Protein AF-A0A4Y2B8S8-F1 (afdb_monomer)

Structure (mmCIF, N/CA/C/O backbone):
data_AF-A0A4Y2B8S8-F1
#
_entry.id   AF-A0A4Y2B8S8-F1
#
loop_
_atom_site.group_PDB
_atom_site.id
_atom_site.type_symbol
_atom_site.label_atom_id
_atom_site.label_alt_id
_atom_site.label_comp_id
_atom_site.label_asym_id
_atom_site.label_entity_id
_atom_site.label_seq_id
_atom_site.pdbx_PDB_ins_code
_atom_site.Cartn_x
_atom_site.Cartn_y
_atom_site.Cartn_z
_atom_site.occupancy
_atom_site.B_iso_or_equiv
_atom_site.auth_seq_id
_atom_site.auth_comp_id
_atom_site.auth_asym_id
_atom_site.auth_atom_id
_atom_site.pdbx_PDB_model_num
ATOM 1 N N . MET A 1 1 ? 11.032 -11.459 78.796 1.00 41.88 1 MET A N 1
ATOM 2 C CA . MET A 1 1 ? 12.170 -12.047 78.065 1.00 41.88 1 MET A CA 1
ATOM 3 C C . MET A 1 1 ? 11.711 -12.410 76.670 1.00 41.88 1 MET A C 1
ATOM 5 O O . MET A 1 1 ? 10.782 -13.188 76.512 1.00 41.88 1 MET A O 1
ATOM 9 N N . THR A 1 2 ? 12.320 -11.751 75.698 1.00 44.97 2 THR A N 1
ATOM 10 C CA . THR A 1 2 ? 12.206 -11.922 74.250 1.00 44.97 2 THR A CA 1
ATOM 11 C C . THR A 1 2 ? 12.724 -13.296 73.835 1.00 44.97 2 THR A C 1
ATOM 13 O O . THR A 1 2 ? 13.752 -13.718 74.366 1.00 44.97 2 THR A O 1
ATOM 16 N N . ARG A 1 3 ? 12.080 -13.955 72.861 1.00 51.59 3 ARG A N 1
ATOM 17 C CA . ARG A 1 3 ? 12.733 -14.958 72.004 1.00 51.59 3 ARG A CA 1
ATOM 18 C C . ARG A 1 3 ? 11.951 -15.210 70.709 1.00 51.59 3 ARG A C 1
ATOM 20 O O . ARG A 1 3 ? 11.129 -16.110 70.593 1.00 51.59 3 ARG A O 1
ATOM 27 N N . THR A 1 4 ? 12.254 -14.339 69.754 1.00 47.44 4 THR A N 1
ATOM 28 C CA . THR A 1 4 ? 12.104 -14.471 68.303 1.00 47.44 4 THR A CA 1
ATOM 29 C C . THR A 1 4 ? 12.808 -15.741 67.806 1.00 47.44 4 THR A C 1
ATOM 31 O O . THR A 1 4 ? 13.914 -16.038 68.253 1.00 47.44 4 THR A O 1
ATOM 34 N N . THR A 1 5 ? 12.178 -16.483 66.893 1.00 45.97 5 THR A N 1
ATOM 35 C CA . THR A 1 5 ? 12.724 -17.688 66.231 1.00 45.97 5 THR A CA 1
ATOM 36 C C . THR A 1 5 ? 12.771 -17.427 64.716 1.00 45.97 5 THR A C 1
ATOM 38 O O . THR A 1 5 ? 11.913 -16.685 64.235 1.00 45.97 5 THR A O 1
ATOM 41 N N . PRO A 1 6 ? 13.805 -17.904 63.994 1.00 47.69 6 PRO A N 1
ATOM 42 C CA . PRO A 1 6 ? 14.451 -17.112 62.957 1.00 47.69 6 PRO A CA 1
ATOM 43 C C . PRO A 1 6 ? 13.911 -17.328 61.542 1.00 47.69 6 PRO A C 1
ATOM 45 O O . PRO A 1 6 ? 13.391 -18.380 61.180 1.00 47.69 6 PRO A O 1
ATOM 48 N N . GLU A 1 7 ? 14.143 -16.278 60.761 1.00 45.31 7 GLU A N 1
ATOM 49 C CA . GLU A 1 7 ? 14.218 -16.210 59.309 1.00 45.31 7 GLU A CA 1
ATOM 50 C C . GLU A 1 7 ? 15.002 -17.395 58.717 1.00 45.31 7 GLU A C 1
ATOM 52 O O . GLU A 1 7 ? 16.184 -17.588 59.009 1.00 45.31 7 GLU A O 1
ATOM 57 N N . LEU A 1 8 ? 14.348 -18.170 57.851 1.00 43.53 8 LEU A N 1
ATOM 58 C CA . LEU A 1 8 ? 15.028 -18.990 56.855 1.00 43.53 8 LEU A CA 1
ATOM 59 C C . LEU A 1 8 ? 14.929 -18.262 55.518 1.00 43.53 8 LEU A C 1
ATOM 61 O O . LEU A 1 8 ? 13.907 -18.308 54.832 1.00 43.53 8 LEU A O 1
ATOM 65 N N . ALA A 1 9 ? 16.017 -17.578 55.177 1.00 44.62 9 ALA A N 1
ATOM 66 C CA . ALA A 1 9 ? 16.281 -17.053 53.852 1.00 44.62 9 ALA A CA 1
ATOM 67 C C . ALA A 1 9 ? 16.133 -18.175 52.812 1.00 44.62 9 ALA A C 1
ATOM 69 O O . ALA A 1 9 ? 16.916 -19.126 52.789 1.00 44.62 9 ALA A O 1
ATOM 70 N N . SER A 1 10 ? 15.130 -18.062 51.939 1.00 40.62 10 SER A N 1
ATOM 71 C CA . SER A 1 10 ? 15.070 -18.858 50.715 1.00 40.62 10 SER A CA 1
ATOM 72 C C . SER A 1 10 ? 15.710 -18.065 49.583 1.00 40.62 10 SER A C 1
ATOM 74 O O . SER A 1 10 ? 15.252 -16.998 49.187 1.00 40.62 10 SER A O 1
ATOM 76 N N . SER A 1 11 ? 16.841 -18.624 49.167 1.00 41.09 11 SER A N 1
ATOM 77 C CA . SER A 1 11 ? 17.791 -18.220 48.142 1.00 41.09 11 SER A CA 1
ATOM 78 C C . SER A 1 11 ? 17.182 -17.543 46.908 1.00 41.09 11 SER A C 1
ATOM 80 O O . SER A 1 11 ? 16.255 -18.053 46.279 1.00 41.09 11 SER A O 1
ATOM 82 N N . LEU A 1 12 ? 17.794 -16.417 46.536 1.00 40.81 12 LEU A N 1
ATOM 83 C CA . LEU A 1 12 ? 17.702 -15.780 45.228 1.00 40.81 12 LEU A CA 1
ATOM 84 C C . LEU A 1 12 ? 18.020 -16.809 44.131 1.00 40.81 12 LEU A C 1
ATOM 86 O O . LEU A 1 12 ? 19.186 -17.107 43.880 1.00 40.81 12 LEU A O 1
ATOM 90 N N . GLN A 1 13 ? 17.001 -17.322 43.444 1.00 41.19 13 GLN A N 1
ATOM 91 C CA . GLN A 1 13 ? 17.206 -17.931 42.136 1.00 41.19 13 GLN A CA 1
ATOM 92 C C . GLN A 1 13 ? 16.955 -16.874 41.072 1.00 41.19 13 GLN A C 1
ATOM 94 O O . GLN A 1 13 ? 15.830 -16.546 40.709 1.00 41.19 13 GLN A O 1
ATOM 99 N N . THR A 1 14 ? 18.065 -16.324 40.596 1.00 33.41 14 THR A N 1
ATOM 100 C CA . THR A 1 14 ? 18.175 -15.607 39.334 1.00 33.41 14 THR A CA 1
ATOM 101 C C . THR A 1 14 ? 17.745 -16.541 38.207 1.00 33.41 14 THR A C 1
ATOM 103 O O . THR A 1 14 ? 18.555 -17.306 37.682 1.00 33.41 14 THR A O 1
ATOM 106 N N . SER A 1 15 ? 16.463 -16.507 37.847 1.00 35.50 15 SER A N 1
ATOM 107 C CA . SER A 1 15 ? 15.999 -17.079 36.589 1.00 35.50 15 SER A CA 1
ATOM 108 C C . SER A 1 15 ? 16.518 -16.193 35.463 1.00 35.50 15 SER A C 1
ATOM 110 O O . SER A 1 15 ? 16.084 -15.056 35.271 1.00 35.50 15 SER A O 1
ATOM 112 N N . THR A 1 16 ? 17.516 -16.717 34.772 1.00 36.97 16 THR A N 1
ATOM 113 C CA . THR A 1 16 ? 18.100 -16.181 33.548 1.00 36.97 16 THR A CA 1
ATOM 114 C C . THR A 1 16 ? 16.985 -15.883 32.534 1.00 36.97 16 THR A C 1
ATOM 116 O O . THR A 1 16 ? 16.045 -16.678 32.441 1.00 36.97 16 THR A O 1
ATOM 119 N N . PRO A 1 17 ? 17.048 -14.780 31.762 1.00 34.31 17 PRO A N 1
ATOM 120 C CA . PRO A 1 17 ? 16.058 -14.511 30.731 1.00 34.31 17 PRO A CA 1
ATOM 121 C C . PRO A 1 17 ? 16.148 -15.617 29.684 1.00 34.31 17 PRO A C 1
ATOM 123 O O . PRO A 1 17 ? 17.162 -15.762 28.998 1.00 34.31 17 PRO A O 1
ATOM 126 N N . HIS A 1 18 ? 15.097 -16.426 29.598 1.00 32.81 18 HIS A N 1
ATOM 127 C CA . HIS A 1 18 ? 14.911 -17.341 28.490 1.00 32.81 18 HIS A CA 1
ATOM 128 C C . HIS A 1 18 ? 14.823 -16.484 27.228 1.00 32.81 18 HIS A C 1
ATOM 130 O O . HIS A 1 18 ? 13.933 -15.640 27.106 1.00 32.81 18 HIS A O 1
ATOM 136 N N . GLN A 1 19 ? 15.822 -16.655 26.365 1.00 39.88 19 GLN A N 1
ATOM 137 C CA . GLN A 1 19 ? 15.908 -16.095 25.027 1.00 39.88 19 GLN A CA 1
ATOM 138 C C . GLN A 1 19 ? 14.556 -16.300 24.344 1.00 39.88 19 GLN A C 1
ATOM 140 O O . GLN A 1 19 ? 14.212 -17.410 23.945 1.00 39.88 19 GLN A O 1
ATOM 145 N N . ARG A 1 20 ? 13.760 -15.230 24.257 1.00 35.47 20 ARG A N 1
ATOM 146 C CA . ARG A 1 20 ? 12.719 -15.163 23.246 1.00 35.47 20 ARG A CA 1
ATOM 147 C C . ARG A 1 20 ? 13.482 -15.078 21.943 1.00 35.47 20 ARG A C 1
ATOM 149 O O . ARG A 1 20 ? 14.083 -14.054 21.633 1.00 35.47 20 ARG A O 1
ATOM 156 N N . GLU A 1 21 ? 13.528 -16.197 21.237 1.00 35.19 21 GLU A N 1
ATOM 157 C CA . GLU A 1 21 ? 13.756 -16.182 19.807 1.00 35.19 21 GLU A CA 1
ATOM 158 C C . GLU A 1 21 ? 12.581 -15.407 19.210 1.00 35.19 21 GLU A C 1
ATOM 160 O O . GLU A 1 21 ? 11.543 -15.964 18.855 1.00 35.19 21 GLU A O 1
ATOM 165 N N . ASP A 1 22 ? 12.725 -14.083 19.188 1.00 36.22 22 ASP A N 1
ATOM 166 C CA . ASP A 1 22 ? 11.980 -13.218 18.298 1.00 36.22 22 ASP A CA 1
ATOM 167 C C . ASP A 1 22 ? 12.357 -13.693 16.898 1.00 36.22 22 ASP A C 1
ATOM 169 O O . ASP A 1 22 ? 13.380 -13.295 16.338 1.00 36.22 22 ASP A O 1
ATOM 173 N N . ALA A 1 23 ? 11.572 -14.636 16.373 1.00 39.75 23 ALA A N 1
ATOM 174 C CA . ALA A 1 23 ? 11.634 -15.030 14.983 1.00 39.75 23 ALA A CA 1
ATOM 175 C C . ALA A 1 23 ? 11.531 -13.729 14.184 1.00 39.75 23 ALA A C 1
ATOM 177 O O . ALA A 1 23 ? 10.497 -13.052 14.236 1.00 39.75 23 ALA A O 1
ATOM 178 N N . PRO A 1 24 ? 12.609 -13.309 13.509 1.00 44.12 24 PRO A N 1
ATOM 179 C CA . PRO A 1 24 ? 12.604 -12.016 12.887 1.00 44.12 24 PRO A CA 1
ATOM 180 C C . PRO A 1 24 ? 11.636 -12.142 11.719 1.00 44.12 24 PRO A C 1
ATOM 182 O O . PRO A 1 24 ? 11.788 -13.019 10.864 1.00 44.12 24 PRO A O 1
ATOM 185 N N . TYR A 1 25 ? 10.616 -11.289 11.716 1.00 40.84 25 TYR A N 1
ATOM 186 C CA . TYR A 1 25 ? 9.787 -10.966 10.563 1.00 40.84 25 TYR A CA 1
ATOM 187 C C . TYR A 1 25 ? 10.729 -10.568 9.408 1.00 40.84 25 TYR A C 1
ATOM 189 O O . TYR A 1 25 ? 11.081 -9.413 9.212 1.00 40.84 25 TYR A O 1
ATOM 197 N N . THR A 1 26 ? 11.272 -11.575 8.730 1.00 42.31 26 THR A N 1
ATOM 198 C CA . THR A 1 26 ? 12.301 -11.498 7.676 1.00 42.31 26 THR A CA 1
ATOM 199 C C . THR A 1 26 ? 11.830 -12.191 6.412 1.00 42.31 26 THR A C 1
ATOM 201 O O . THR A 1 26 ? 12.476 -12.103 5.372 1.00 42.31 26 THR A O 1
ATOM 204 N N . ALA A 1 27 ? 10.633 -12.772 6.455 1.00 45.16 27 ALA A N 1
ATOM 205 C CA . ALA A 1 27 ? 9.813 -12.967 5.279 1.00 45.16 27 ALA A CA 1
ATOM 206 C C . ALA A 1 27 ? 9.120 -11.648 4.887 1.00 45.16 27 ALA A C 1
ATOM 208 O O . ALA A 1 27 ? 7.935 -11.647 4.566 1.00 45.16 27 ALA A O 1
ATOM 209 N N . ASP A 1 28 ? 9.857 -10.528 4.867 1.00 49.19 28 ASP A N 1
ATOM 210 C CA . ASP A 1 28 ? 9.571 -9.507 3.863 1.00 49.19 28 ASP A CA 1
ATOM 211 C C . ASP A 1 28 ? 9.796 -10.239 2.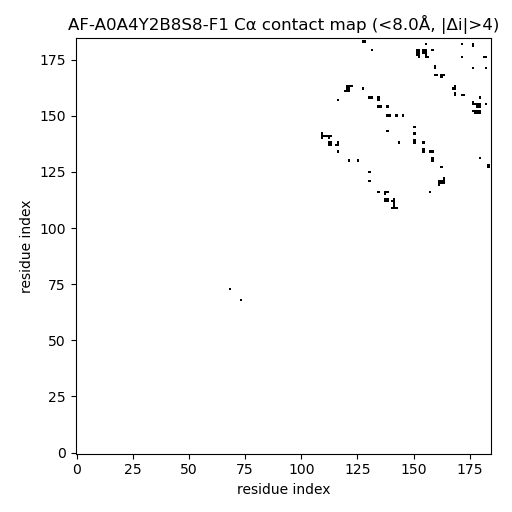539 1.00 49.19 28 ASP A C 1
ATOM 213 O O . ASP A 1 28 ? 10.916 -10.553 2.129 1.00 49.19 28 ASP A O 1
ATOM 217 N N . ILE A 1 29 ? 8.670 -10.706 2.016 1.00 53.69 29 ILE A N 1
ATOM 218 C CA . ILE A 1 29 ? 8.499 -11.611 0.896 1.00 53.69 29 ILE A CA 1
ATOM 219 C C . ILE A 1 29 ? 9.535 -11.253 -0.163 1.00 53.69 29 ILE A C 1
ATOM 221 O O . ILE A 1 29 ? 9.565 -10.120 -0.632 1.00 53.69 29 ILE A O 1
ATOM 225 N N . GLN A 1 30 ? 10.398 -12.219 -0.485 1.00 48.28 30 GLN A N 1
ATOM 226 C CA . GLN A 1 30 ? 11.503 -12.164 -1.446 1.00 48.28 30 GLN A CA 1
ATOM 227 C C . GLN A 1 30 ? 11.045 -11.648 -2.827 1.00 48.28 30 GLN A C 1
ATOM 229 O O . GLN A 1 30 ? 10.953 -12.403 -3.793 1.00 48.28 30 GLN A O 1
ATOM 234 N N . TYR A 1 31 ? 10.759 -10.353 -2.957 1.00 40.06 31 TYR A N 1
ATOM 235 C CA . TYR A 1 31 ? 10.241 -9.733 -4.174 1.00 40.06 31 TYR A CA 1
ATOM 236 C C . TYR A 1 31 ? 11.402 -9.346 -5.096 1.00 40.06 31 TYR A C 1
ATOM 238 O O . TYR A 1 31 ? 11.582 -8.193 -5.474 1.00 40.06 31 TYR A O 1
ATOM 246 N N . LYS A 1 32 ? 12.254 -10.327 -5.407 1.00 51.19 32 LYS A N 1
ATOM 247 C CA . LYS A 1 32 ? 13.341 -10.226 -6.393 1.00 51.19 32 LYS A CA 1
ATOM 248 C C . LYS A 1 32 ? 13.601 -11.570 -7.070 1.00 51.19 32 LYS A C 1
ATOM 250 O O . LYS A 1 32 ? 14.729 -12.055 -7.111 1.00 51.19 32 LYS A O 1
ATOM 255 N N . ARG A 1 33 ? 12.569 -12.173 -7.661 1.00 51.44 33 ARG A N 1
ATOM 256 C CA . ARG A 1 33 ? 12.776 -13.238 -8.647 1.00 51.44 33 ARG A CA 1
ATOM 257 C C . ARG A 1 33 ? 11.982 -12.946 -9.917 1.00 51.44 33 ARG A C 1
ATOM 259 O O . ARG A 1 33 ? 10.910 -13.481 -10.133 1.00 51.44 33 ARG A O 1
ATOM 266 N N . VAL A 1 34 ? 12.590 -12.079 -10.729 1.00 39.50 34 VAL A N 1
ATOM 267 C CA . VAL A 1 34 ? 12.468 -12.035 -12.193 1.00 39.50 34 VAL A CA 1
ATOM 268 C C . VAL A 1 34 ? 11.042 -11.805 -12.713 1.00 39.50 34 VAL A C 1
ATOM 270 O O . VAL A 1 34 ? 10.386 -12.726 -13.185 1.00 39.50 34 VAL A O 1
ATOM 273 N N . SER A 1 35 ? 10.564 -10.558 -12.691 1.00 43.03 35 SER A N 1
ATOM 274 C CA . SER A 1 35 ? 9.363 -10.197 -13.453 1.00 43.03 35 SER A CA 1
ATOM 275 C C . SER A 1 35 ? 9.659 -10.244 -14.959 1.00 43.03 35 SER A C 1
ATOM 277 O O . SER A 1 35 ? 10.171 -9.289 -15.530 1.00 43.03 35 SER A O 1
ATOM 279 N N . ASN A 1 36 ? 9.334 -11.388 -15.564 1.00 48.03 36 ASN A N 1
ATOM 280 C CA . ASN A 1 36 ? 8.740 -11.566 -16.893 1.00 48.03 36 ASN A CA 1
ATOM 281 C C . ASN A 1 36 ? 9.367 -10.805 -18.075 1.00 48.03 36 ASN A C 1
ATOM 283 O O . ASN A 1 36 ? 8.728 -9.938 -18.668 1.00 48.03 36 ASN A O 1
ATOM 287 N N . LEU A 1 37 ? 10.556 -11.226 -18.502 1.00 44.69 37 LEU A N 1
ATOM 288 C CA . LEU A 1 37 ? 10.969 -11.094 -19.902 1.00 44.69 37 LEU A CA 1
ATOM 289 C C . LEU A 1 37 ? 10.946 -12.488 -20.533 1.00 44.69 37 LEU A C 1
ATOM 291 O O . LEU A 1 37 ? 11.977 -13.126 -20.717 1.00 44.69 37 LEU A O 1
ATOM 295 N N . GLU A 1 38 ? 9.742 -12.958 -20.857 1.00 48.25 38 GLU A N 1
ATOM 296 C CA . GLU A 1 38 ? 9.596 -13.690 -22.117 1.00 48.25 38 GLU A CA 1
ATOM 297 C C . GLU A 1 38 ? 10.120 -12.736 -23.202 1.00 48.25 38 GLU A C 1
ATOM 299 O O . GLU A 1 38 ? 9.637 -11.598 -23.277 1.00 48.25 38 GLU A O 1
ATOM 304 N N . PRO A 1 39 ? 11.138 -13.115 -23.994 1.00 41.75 39 PRO A N 1
ATOM 305 C CA . PRO A 1 39 ? 11.505 -12.332 -25.157 1.00 41.75 39 PRO A CA 1
ATOM 306 C C . PRO A 1 39 ? 10.246 -12.197 -26.006 1.00 41.75 39 PRO A C 1
ATOM 308 O O . PRO A 1 39 ? 9.655 -13.206 -26.389 1.00 41.75 39 PRO A O 1
ATOM 311 N N . SER A 1 40 ? 9.816 -10.966 -26.286 1.00 51.72 40 SER A N 1
ATOM 312 C CA . SER A 1 40 ? 8.816 -10.741 -27.325 1.00 51.72 40 SER A CA 1
ATOM 313 C C . SER A 1 40 ? 9.379 -11.360 -28.600 1.00 51.72 40 SER A C 1
ATOM 315 O O . SER A 1 40 ? 10.358 -10.859 -29.157 1.00 51.72 40 SER A O 1
ATOM 317 N N . GLY A 1 41 ? 8.848 -12.527 -28.969 1.00 43.88 41 GLY A N 1
ATOM 318 C CA . GLY A 1 41 ? 9.334 -13.330 -30.076 1.00 43.88 41 GLY A CA 1
ATOM 319 C C . GLY A 1 41 ? 9.125 -12.575 -31.376 1.00 43.88 41 GLY A C 1
ATOM 320 O O . GLY A 1 41 ? 8.078 -12.697 -32.011 1.00 43.88 41 GLY A O 1
ATOM 321 N N . SER A 1 42 ? 10.125 -11.807 -31.801 1.00 44.59 42 SER A N 1
ATOM 322 C CA . SER A 1 42 ? 10.219 -11.409 -33.193 1.00 44.59 42 SER A CA 1
ATOM 323 C C . SER A 1 42 ? 10.544 -12.673 -33.984 1.00 44.59 42 SER A C 1
ATOM 325 O O . SER A 1 42 ? 11.595 -13.293 -33.842 1.00 44.59 42 SER A O 1
ATOM 327 N N . LYS A 1 43 ? 9.554 -13.112 -34.760 1.00 46.22 43 LYS A N 1
ATOM 328 C CA . LYS A 1 43 ? 9.590 -14.245 -35.683 1.00 46.22 43 LYS A CA 1
ATOM 329 C C . LYS A 1 43 ? 10.833 -14.159 -36.582 1.00 46.22 43 LYS A C 1
ATOM 331 O O . LYS A 1 43 ? 10.802 -13.514 -37.623 1.00 46.22 43 LYS A O 1
ATOM 336 N N . ALA A 1 44 ? 11.922 -14.810 -36.182 1.00 42.19 44 ALA A N 1
ATOM 337 C CA . ALA A 1 44 ? 13.072 -15.041 -37.040 1.00 42.19 44 ALA A CA 1
ATOM 338 C C . ALA A 1 44 ? 12.727 -16.207 -37.975 1.00 42.19 44 ALA A C 1
ATOM 340 O O . ALA A 1 44 ? 12.700 -17.369 -37.563 1.00 42.19 44 ALA A O 1
ATOM 341 N N . GLU A 1 45 ? 12.402 -15.899 -39.231 1.00 44.34 45 GLU A N 1
ATOM 342 C CA . GLU A 1 45 ? 12.269 -16.913 -40.275 1.00 44.34 45 GLU A CA 1
ATOM 343 C C . GLU A 1 45 ? 13.605 -17.647 -40.433 1.00 44.34 45 GLU A C 1
ATOM 345 O O . GLU A 1 45 ? 14.592 -17.115 -40.935 1.00 44.34 45 GLU A O 1
ATOM 350 N N . THR A 1 46 ? 13.641 -18.887 -39.950 1.00 46.84 46 THR A N 1
ATOM 351 C CA . THR A 1 46 ? 14.769 -19.796 -40.141 1.00 46.84 46 THR A CA 1
ATOM 352 C C . THR A 1 46 ? 14.613 -20.418 -41.526 1.00 46.84 46 THR A C 1
ATOM 354 O O . THR A 1 46 ? 13.711 -21.226 -41.745 1.00 46.84 46 THR A O 1
ATOM 357 N N . LEU A 1 47 ? 15.449 -20.017 -42.485 1.00 50.69 47 LEU A N 1
ATOM 358 C CA . LEU A 1 47 ? 15.455 -20.629 -43.817 1.00 50.69 47 LEU A CA 1
ATOM 359 C C . LEU A 1 47 ? 16.001 -22.070 -43.735 1.00 50.69 47 LEU A C 1
ATOM 361 O O . LEU A 1 47 ? 16.978 -22.304 -43.017 1.00 50.69 47 LEU A O 1
ATOM 365 N N . PRO A 1 48 ? 15.394 -23.052 -44.433 1.00 49.59 48 PRO A N 1
ATOM 366 C CA . PRO A 1 48 ? 15.707 -24.456 -44.216 1.00 49.59 48 PRO A CA 1
ATOM 367 C C . PRO A 1 48 ? 17.027 -24.858 -44.879 1.00 49.59 48 PRO A C 1
ATOM 369 O O . PRO A 1 48 ? 17.309 -24.550 -46.037 1.00 49.59 48 PRO A O 1
ATOM 372 N N . LEU A 1 49 ? 17.815 -25.610 -44.115 1.00 60.72 49 LEU A N 1
ATOM 373 C CA . LEU A 1 49 ? 19.072 -26.220 -44.520 1.00 60.72 49 LEU A CA 1
ATOM 374 C C . LEU A 1 49 ? 18.784 -27.403 -45.468 1.00 60.72 49 LEU A C 1
ATOM 376 O O . LEU A 1 49 ? 18.381 -28.481 -45.033 1.00 60.72 49 LEU A O 1
ATOM 380 N N . GLY A 1 50 ? 18.946 -27.195 -46.776 1.00 40.78 50 GLY A N 1
ATOM 381 C CA . GLY A 1 50 ? 18.754 -28.226 -47.798 1.00 40.78 50 GLY A CA 1
ATOM 382 C C . GLY A 1 50 ? 20.049 -28.966 -48.142 1.00 40.78 50 GLY A C 1
ATOM 383 O O . GLY A 1 50 ? 20.930 -28.411 -48.791 1.00 40.78 50 GLY A O 1
ATOM 384 N N . HIS A 1 51 ? 20.144 -30.244 -47.768 1.00 48.38 51 HIS A N 1
ATOM 385 C CA . HIS A 1 51 ? 21.133 -31.192 -48.291 1.00 48.38 51 HIS A CA 1
ATOM 386 C C . HIS A 1 51 ? 20.499 -32.088 -49.364 1.00 48.38 51 HIS A C 1
ATOM 388 O O . HIS A 1 51 ? 19.646 -32.901 -49.012 1.00 48.38 51 HIS A O 1
ATOM 394 N N . ARG A 1 52 ? 20.962 -32.023 -50.625 1.00 35.97 52 ARG A N 1
ATOM 395 C CA . ARG A 1 52 ? 21.140 -33.186 -51.533 1.00 35.97 52 ARG A CA 1
ATOM 396 C C . ARG A 1 52 ? 21.806 -32.747 -52.848 1.00 35.97 52 ARG A C 1
ATOM 398 O O . ARG A 1 52 ? 21.325 -31.820 -53.487 1.00 35.97 52 ARG A O 1
ATOM 405 N N . GLY A 1 53 ? 22.909 -33.392 -53.231 1.00 40.44 53 GLY A N 1
ATOM 406 C CA . GLY A 1 53 ? 23.632 -33.113 -54.480 1.00 40.44 53 GLY A CA 1
ATOM 407 C C . GLY A 1 53 ? 23.088 -33.858 -55.702 1.00 40.44 53 GLY A C 1
ATOM 408 O O . GLY A 1 53 ? 22.350 -34.824 -55.536 1.00 40.44 53 GLY A O 1
ATOM 409 N N .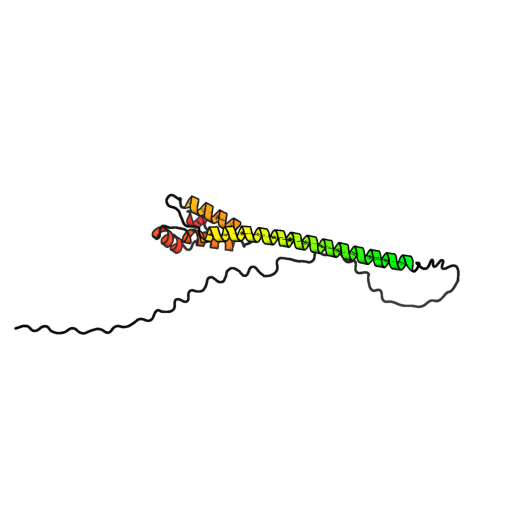 HIS A 1 54 ? 23.489 -33.413 -56.899 1.00 32.72 54 HIS A N 1
ATOM 410 C CA . HIS A 1 54 ? 24.012 -34.215 -58.021 1.00 32.72 54 HIS A CA 1
ATOM 411 C C . HIS A 1 54 ? 24.437 -33.261 -59.157 1.00 32.72 54 HIS A C 1
ATOM 413 O O . HIS A 1 54 ? 23.723 -32.308 -59.460 1.00 32.72 54 HIS A O 1
ATOM 419 N N . GLU A 1 55 ? 25.611 -33.487 -59.750 1.00 46.19 55 GLU A N 1
ATOM 420 C CA . GLU A 1 55 ? 26.144 -32.721 -60.883 1.00 46.19 55 GLU A CA 1
ATOM 421 C C . GLU A 1 55 ? 25.363 -33.011 -62.175 1.00 46.19 55 GLU A C 1
ATOM 423 O O . GLU A 1 55 ? 25.095 -34.174 -62.477 1.00 46.19 55 GLU A O 1
ATOM 428 N N . GLU A 1 56 ? 25.103 -31.980 -62.984 1.00 36.34 56 GLU A N 1
ATOM 429 C CA . GLU A 1 56 ? 25.103 -32.108 -64.444 1.00 36.34 56 GLU A CA 1
ATOM 430 C C . GLU A 1 56 ? 25.570 -30.790 -65.078 1.00 36.34 56 GLU A C 1
ATOM 432 O O . GLU A 1 56 ? 25.068 -29.700 -64.796 1.00 36.34 56 GLU A O 1
ATOM 437 N N . ARG A 1 57 ? 26.612 -30.897 -65.900 1.00 49.59 57 ARG A N 1
ATOM 438 C CA . ARG A 1 57 ? 27.310 -29.795 -66.558 1.00 49.59 57 ARG A CA 1
ATOM 439 C C . ARG A 1 57 ? 26.847 -29.749 -68.013 1.00 49.59 57 ARG A C 1
ATOM 441 O O . ARG A 1 57 ? 27.240 -30.612 -68.787 1.00 49.59 57 ARG A O 1
ATOM 448 N N . VAL A 1 58 ? 26.105 -28.717 -68.413 1.00 38.09 58 VAL A N 1
ATOM 449 C CA . VAL A 1 58 ? 25.959 -28.333 -69.829 1.00 38.09 58 VAL A CA 1
ATOM 450 C C . VAL A 1 58 ? 26.156 -26.827 -69.941 1.00 38.09 58 VAL A C 1
ATOM 452 O O . VAL A 1 58 ? 25.430 -26.037 -69.345 1.00 38.09 58 VAL A O 1
ATOM 455 N N . GLY A 1 59 ? 27.202 -26.438 -70.668 1.00 46.53 59 GLY A N 1
ATOM 456 C CA . GLY A 1 59 ? 27.554 -25.046 -70.902 1.00 46.53 59 GLY A CA 1
ATOM 457 C C . GLY A 1 59 ? 26.820 -24.446 -72.097 1.00 46.53 59 GLY A C 1
ATOM 458 O O . GLY A 1 59 ? 26.720 -25.068 -73.154 1.00 46.53 59 GLY A O 1
ATOM 459 N N . ARG A 1 60 ? 26.419 -23.182 -71.957 1.00 38.25 60 ARG A N 1
ATOM 460 C CA . ARG A 1 60 ? 26.466 -22.198 -73.041 1.00 38.25 60 ARG A CA 1
ATOM 461 C C . ARG A 1 60 ? 26.560 -20.797 -72.438 1.00 38.25 60 ARG A C 1
ATOM 463 O O . ARG A 1 60 ? 25.765 -20.431 -71.581 1.00 38.25 60 ARG A O 1
ATOM 470 N N . ASN A 1 61 ? 27.600 -20.079 -72.846 1.00 40.09 61 ASN A N 1
ATOM 471 C CA . ASN A 1 61 ? 27.855 -18.686 -72.507 1.00 40.09 61 ASN A CA 1
ATOM 472 C C . ASN A 1 61 ? 26.793 -17.791 -73.152 1.00 40.09 61 ASN A C 1
ATOM 474 O O . ASN A 1 61 ? 26.607 -17.911 -74.356 1.00 40.09 61 ASN A O 1
ATOM 478 N N . GLU A 1 62 ? 26.203 -16.867 -72.394 1.00 41.41 62 GLU A N 1
ATOM 479 C CA . GLU A 1 62 ? 26.112 -15.456 -72.794 1.00 41.41 62 GLU A CA 1
ATOM 480 C C . GLU A 1 62 ? 25.700 -14.580 -71.601 1.00 41.41 62 GLU A C 1
ATOM 482 O O . GLU A 1 62 ? 24.737 -14.849 -70.892 1.00 41.41 62 GLU A O 1
ATOM 487 N N . GLU A 1 63 ? 26.543 -13.575 -71.369 1.00 40.72 63 GLU A N 1
ATOM 488 C CA . GLU A 1 63 ? 26.329 -12.363 -70.582 1.00 40.72 63 GLU A CA 1
ATOM 489 C C . GLU A 1 63 ? 25.859 -12.500 -69.124 1.00 40.72 63 GLU A C 1
ATOM 491 O O . GLU A 1 63 ? 24.741 -12.178 -68.729 1.00 40.72 63 GLU A O 1
ATOM 496 N N . ARG A 1 64 ? 26.824 -12.799 -68.244 1.00 50.59 64 ARG A N 1
ATOM 497 C CA . ARG A 1 64 ? 26.818 -12.136 -66.938 1.00 50.59 64 ARG A CA 1
AT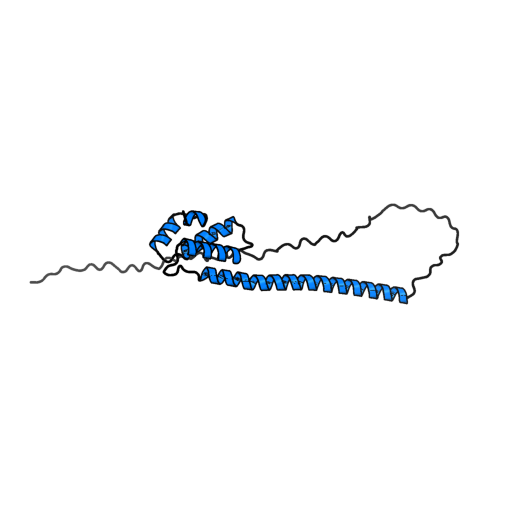OM 498 C C . ARG A 1 64 ? 27.027 -10.640 -67.184 1.00 50.59 64 ARG A C 1
ATOM 500 O O . ARG A 1 64 ? 28.165 -10.176 -67.144 1.00 50.59 64 ARG A O 1
ATOM 507 N N . THR A 1 65 ? 25.950 -9.867 -67.311 1.00 41.34 65 THR A N 1
ATOM 508 C CA . THR A 1 65 ? 25.951 -8.485 -66.812 1.00 41.34 65 THR A CA 1
ATOM 509 C C . THR A 1 65 ? 26.022 -8.557 -65.288 1.00 41.34 65 THR A C 1
ATOM 511 O O . THR A 1 65 ? 25.073 -8.274 -64.561 1.00 41.34 65 THR A O 1
ATOM 514 N N . GLY A 1 66 ? 27.163 -9.028 -64.785 1.00 49.09 66 GLY A N 1
ATOM 515 C CA . GLY A 1 66 ? 27.570 -8.793 -63.421 1.00 49.09 66 GLY A CA 1
ATOM 516 C C . GLY A 1 66 ? 27.945 -7.329 -63.354 1.00 49.09 66 GLY A C 1
ATOM 517 O O . GLY A 1 66 ? 29.118 -6.989 -63.471 1.00 49.09 66 GLY A O 1
ATOM 518 N N . THR A 1 67 ? 26.954 -6.457 -63.175 1.00 50.88 67 THR A N 1
ATOM 519 C CA . THR A 1 67 ? 27.200 -5.190 -62.498 1.00 50.88 67 THR A CA 1
ATOM 520 C C . THR A 1 67 ? 27.650 -5.580 -61.097 1.00 50.88 67 THR A C 1
ATOM 522 O O . THR A 1 67 ? 26.839 -5.801 -60.198 1.00 50.88 67 THR A O 1
ATOM 525 N N . GLY A 1 68 ? 28.953 -5.828 -60.950 1.00 52.09 68 GLY A N 1
ATOM 526 C CA . GLY A 1 68 ? 29.564 -6.022 -59.652 1.00 52.09 68 GLY A CA 1
ATOM 527 C C . GLY A 1 68 ? 29.197 -4.798 -58.838 1.00 52.09 68 GLY A C 1
ATOM 528 O O . GLY A 1 68 ? 29.532 -3.686 -59.248 1.00 52.09 68 GLY A O 1
ATOM 529 N N . LYS A 1 69 ? 28.452 -5.000 -57.746 1.00 56.72 69 LYS A N 1
ATOM 530 C CA . LYS A 1 69 ? 28.156 -3.928 -56.800 1.00 56.72 69 LYS A CA 1
ATOM 531 C C . LYS A 1 69 ? 29.470 -3.226 -56.495 1.00 56.72 69 LYS A C 1
ATOM 533 O O . LYS A 1 69 ? 30.424 -3.872 -56.053 1.00 56.72 69 LYS A O 1
ATOM 538 N N . GLY A 1 70 ? 29.557 -1.943 -56.829 1.00 61.81 70 GLY A N 1
ATOM 539 C CA . GLY A 1 70 ? 30.801 -1.200 -56.699 1.00 61.81 70 GLY A CA 1
ATOM 540 C C . GLY A 1 70 ? 31.298 -1.198 -55.246 1.00 61.81 70 GLY A C 1
ATOM 541 O O . GLY A 1 70 ? 30.519 -1.412 -54.309 1.00 61.81 70 GLY A O 1
ATOM 542 N N . PRO A 1 71 ? 32.589 -0.913 -55.011 1.00 65.81 71 PRO A N 1
ATOM 543 C CA . PRO A 1 71 ? 33.118 -0.750 -53.658 1.00 65.81 71 PRO A CA 1
ATOM 544 C C . PRO A 1 71 ? 32.371 0.325 -52.845 1.00 65.81 71 PRO A C 1
ATOM 546 O O . PRO A 1 71 ? 32.388 0.259 -51.621 1.00 65.81 71 PRO A O 1
ATOM 549 N N . GLU A 1 72 ? 31.694 1.278 -53.495 1.00 71.69 72 GLU A N 1
ATOM 550 C CA . GLU A 1 72 ? 30.811 2.257 -52.841 1.00 71.69 72 GLU A CA 1
ATOM 551 C C . GLU A 1 72 ? 29.494 1.646 -52.344 1.00 71.69 72 GLU A C 1
ATOM 553 O O . GLU A 1 72 ? 29.177 1.777 -51.164 1.00 71.69 72 GLU A O 1
ATOM 558 N N . GLU A 1 73 ? 28.791 0.859 -53.165 1.00 73.62 73 GLU A N 1
ATOM 559 C CA . GLU A 1 73 ? 27.546 0.197 -52.742 1.00 73.62 73 GLU A CA 1
ATOM 560 C C . GLU A 1 73 ? 27.774 -0.731 -51.540 1.00 73.62 73 GLU A C 1
ATOM 562 O O . GLU A 1 73 ? 26.955 -0.808 -50.627 1.00 73.62 73 GLU A O 1
ATOM 567 N N . THR A 1 74 ? 28.929 -1.402 -51.488 1.00 81.88 74 THR A N 1
ATOM 568 C CA . THR A 1 74 ? 29.282 -2.270 -50.353 1.00 81.88 74 THR A CA 1
ATOM 569 C C . THR A 1 74 ? 29.485 -1.468 -49.060 1.00 81.88 74 THR A C 1
ATOM 571 O O . THR A 1 74 ? 29.073 -1.909 -47.986 1.00 81.88 74 THR A O 1
ATOM 574 N N . LYS A 1 75 ? 30.081 -0.270 -49.135 1.00 84.94 75 LYS A N 1
ATOM 575 C CA . LYS A 1 75 ? 30.248 0.620 -47.973 1.00 84.94 75 LYS A CA 1
ATOM 576 C C . LYS A 1 75 ? 28.913 1.184 -47.500 1.00 84.94 75 LYS A C 1
ATOM 578 O O . LYS A 1 75 ? 28.720 1.318 -46.293 1.00 84.94 75 LYS A O 1
ATOM 583 N N . ASP A 1 76 ? 28.013 1.489 -48.427 1.00 90.25 76 ASP A N 1
ATOM 584 C CA . ASP A 1 76 ? 26.686 2.018 -48.120 1.00 90.25 76 ASP A CA 1
ATOM 585 C C . ASP A 1 76 ? 25.814 0.977 -47.414 1.00 90.25 76 ASP A C 1
ATOM 587 O O . ASP A 1 76 ? 25.213 1.295 -46.389 1.00 90.25 76 ASP A O 1
ATOM 591 N N . LEU A 1 77 ? 25.834 -0.286 -47.860 1.00 87.69 77 LEU A N 1
ATOM 592 C CA . LEU A 1 77 ? 25.150 -1.382 -47.159 1.00 87.69 77 LEU A CA 1
ATOM 593 C C . LEU A 1 77 ? 25.694 -1.584 -45.737 1.00 87.69 77 LEU A C 1
ATOM 595 O O . LEU A 1 77 ? 24.926 -1.760 -44.793 1.00 87.69 77 LEU A O 1
ATOM 599 N N . ILE A 1 78 ? 27.018 -1.527 -45.557 1.00 91.44 78 ILE A N 1
ATOM 600 C CA . ILE A 1 78 ? 27.637 -1.648 -44.227 1.00 91.44 78 ILE A CA 1
ATOM 601 C C . ILE A 1 78 ? 27.258 -0.460 -43.336 1.00 91.44 78 ILE A C 1
ATOM 603 O O . ILE A 1 78 ? 27.042 -0.633 -42.135 1.00 91.44 78 ILE A O 1
ATOM 607 N N . ARG A 1 79 ? 27.199 0.752 -43.898 1.00 93.50 79 ARG A N 1
ATOM 608 C CA . ARG A 1 79 ? 26.791 1.960 -43.172 1.00 93.50 79 ARG A CA 1
ATOM 609 C C . ARG A 1 79 ? 25.335 1.854 -42.725 1.00 93.50 79 ARG A C 1
ATOM 611 O O . ARG A 1 79 ? 25.070 2.035 -41.542 1.00 93.50 79 ARG A O 1
ATOM 618 N N . SER A 1 80 ? 24.448 1.477 -43.643 1.00 92.56 80 SER A N 1
ATOM 619 C CA . SER A 1 80 ? 23.022 1.265 -43.390 1.00 92.56 80 SER A CA 1
ATOM 620 C C . SER A 1 80 ? 22.792 0.197 -42.316 1.00 92.56 80 SER A C 1
ATOM 622 O O . SER A 1 80 ? 22.135 0.484 -41.322 1.00 92.56 80 SER A O 1
ATOM 624 N N . GLY A 1 81 ? 23.435 -0.972 -42.402 1.00 94.75 81 GLY A N 1
ATOM 625 C CA . GLY A 1 81 ? 23.283 -2.013 -41.376 1.00 94.75 81 GLY A CA 1
ATOM 626 C C . GLY A 1 81 ? 23.801 -1.602 -39.987 1.00 94.75 81 GLY A C 1
ATOM 627 O O . GLY A 1 81 ? 23.231 -1.978 -38.963 1.00 94.75 81 GLY A O 1
ATOM 628 N N . LYS A 1 82 ? 24.865 -0.788 -39.918 1.00 92.38 82 LYS A N 1
ATOM 629 C CA . LYS A 1 82 ? 25.350 -0.221 -38.645 1.00 92.38 82 LYS A CA 1
ATOM 630 C C . LYS A 1 82 ? 24.367 0.784 -38.049 1.00 92.38 82 LYS A C 1
ATOM 632 O O . LYS A 1 82 ? 24.250 0.856 -36.828 1.00 92.38 82 LYS A O 1
ATOM 637 N N . GLU A 1 83 ? 23.712 1.573 -38.889 1.00 95.00 83 GLU A N 1
ATOM 638 C CA . GLU A 1 83 ? 22.724 2.563 -38.470 1.00 95.00 83 GLU A CA 1
ATOM 639 C C . GLU A 1 83 ? 21.427 1.901 -38.000 1.00 95.00 83 GLU A C 1
ATOM 641 O O . GLU A 1 83 ? 20.932 2.245 -36.933 1.00 95.00 83 GLU A O 1
ATOM 646 N N . GLU A 1 84 ? 20.951 0.873 -38.702 1.00 95.12 84 GLU A N 1
ATOM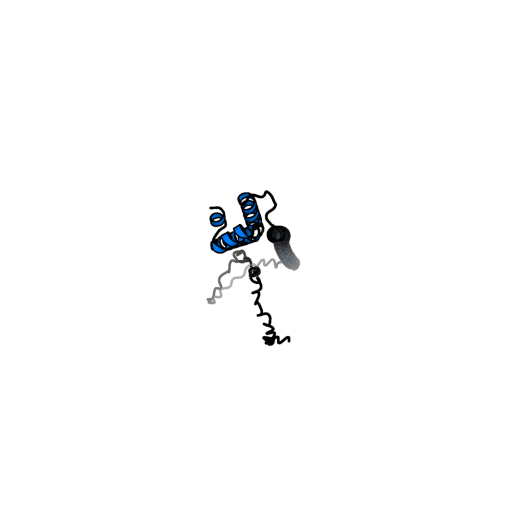 647 C CA . GLU A 1 84 ? 19.799 0.071 -38.272 1.00 95.12 84 GLU A CA 1
ATOM 648 C C . GLU A 1 84 ? 20.045 -0.594 -36.913 1.00 95.12 84 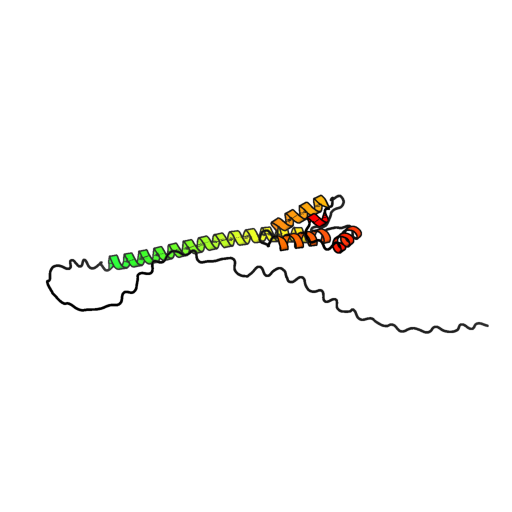GLU A C 1
ATOM 650 O O . GLU A 1 84 ? 19.209 -0.520 -36.012 1.00 95.12 84 GLU A O 1
ATOM 655 N N . MET A 1 85 ? 21.225 -1.189 -36.721 1.00 95.75 85 MET A N 1
ATOM 656 C CA . MET A 1 85 ? 21.586 -1.810 -35.447 1.00 95.75 85 MET A CA 1
ATOM 657 C C . MET A 1 85 ? 21.732 -0.779 -34.323 1.00 95.75 85 MET A C 1
ATOM 659 O O . MET A 1 85 ? 21.313 -1.039 -33.195 1.00 95.75 85 MET A O 1
ATOM 663 N N . ARG A 1 86 ? 22.278 0.407 -34.621 1.00 95.94 86 ARG A N 1
ATOM 664 C CA . ARG A 1 86 ? 22.313 1.528 -33.674 1.00 95.94 86 ARG A CA 1
ATOM 665 C C . ARG A 1 86 ? 20.898 1.944 -33.276 1.00 95.94 86 ARG A C 1
ATOM 667 O O . ARG A 1 86 ? 20.622 2.012 -32.084 1.00 95.94 86 ARG A O 1
ATOM 674 N N . ALA A 1 87 ? 20.014 2.165 -34.247 1.00 96.44 87 ALA A N 1
ATOM 675 C CA . ALA A 1 87 ? 18.634 2.571 -34.003 1.00 96.44 87 ALA A CA 1
ATOM 676 C C . ALA A 1 87 ? 17.872 1.523 -33.179 1.00 96.44 87 ALA A C 1
ATOM 678 O O . ALA A 1 87 ? 17.148 1.870 -32.249 1.00 96.44 87 ALA A O 1
ATOM 679 N N . HIS A 1 88 ? 18.081 0.235 -33.458 1.00 96.19 88 HIS A N 1
ATOM 680 C CA . HIS A 1 88 ? 17.482 -0.851 -32.688 1.00 96.19 88 HIS A CA 1
ATOM 681 C C . HIS A 1 88 ? 17.938 -0.849 -31.224 1.00 96.19 88 HIS A C 1
ATOM 683 O O . HIS A 1 88 ? 17.110 -0.946 -30.319 1.00 96.19 88 HIS A O 1
ATOM 689 N N . VAL A 1 89 ? 19.244 -0.699 -30.983 1.00 96.69 89 VAL A N 1
ATOM 690 C CA . VAL A 1 89 ? 19.796 -0.612 -29.624 1.00 96.69 89 VAL A CA 1
ATOM 691 C C . VAL A 1 89 ? 19.277 0.632 -28.908 1.00 96.69 89 VAL A C 1
ATOM 693 O O . VAL A 1 89 ? 18.866 0.538 -27.756 1.00 96.69 89 VAL A O 1
ATOM 696 N N . GLU A 1 90 ? 19.248 1.785 -29.574 1.00 96.31 90 GLU A N 1
ATOM 697 C CA . GLU A 1 90 ? 18.721 3.026 -29.001 1.00 96.31 90 GLU A CA 1
ATOM 698 C C . GLU A 1 90 ? 17.231 2.903 -28.645 1.00 96.31 90 GLU A C 1
ATOM 700 O O . GLU A 1 90 ? 16.840 3.314 -27.551 1.00 96.31 90 GLU A O 1
ATOM 705 N N . SER A 1 91 ? 16.423 2.257 -29.497 1.00 96.12 91 SER A N 1
ATOM 706 C CA . SER A 1 91 ? 15.013 1.950 -29.215 1.00 96.12 91 SER A CA 1
ATOM 707 C C . SER A 1 91 ? 14.865 1.044 -27.992 1.00 96.12 91 SER A C 1
ATOM 709 O O . SER A 1 91 ? 14.151 1.396 -27.054 1.00 96.12 91 SER A O 1
ATOM 711 N N . GLN A 1 92 ? 15.588 -0.083 -27.947 1.00 95.69 92 GLN A N 1
ATOM 712 C CA . GLN A 1 92 ? 15.527 -1.010 -26.811 1.00 95.69 92 GLN A CA 1
ATOM 713 C C . GLN A 1 92 ? 15.969 -0.345 -25.505 1.00 95.69 92 GLN A C 1
ATOM 715 O O . GLN A 1 92 ? 15.325 -0.496 -24.469 1.00 95.69 92 GLN A O 1
ATOM 720 N N . VAL A 1 93 ? 17.063 0.418 -25.538 1.00 95.38 93 VAL A N 1
ATOM 721 C CA . VAL A 1 93 ? 17.562 1.139 -24.362 1.00 95.38 93 VAL A CA 1
ATOM 722 C C . VAL A 1 93 ? 16.549 2.189 -23.902 1.00 95.38 93 VAL A C 1
ATOM 724 O O . VAL A 1 93 ? 16.372 2.362 -22.695 1.00 95.38 93 VAL A O 1
ATOM 727 N N . GLY A 1 94 ? 15.859 2.857 -24.831 1.00 94.25 94 GLY A N 1
ATOM 728 C CA . GLY A 1 94 ? 14.762 3.779 -24.532 1.00 94.25 94 GLY A CA 1
ATOM 729 C C . GLY A 1 94 ? 13.611 3.098 -23.791 1.00 94.25 94 GLY A C 1
ATOM 730 O O . GLY A 1 94 ? 13.243 3.531 -22.699 1.00 94.25 94 GLY A O 1
ATOM 731 N N . GLU A 1 95 ? 13.109 1.983 -24.320 1.00 93.06 95 GLU A N 1
ATOM 732 C CA . GLU A 1 95 ? 12.033 1.200 -23.696 1.00 93.06 95 GLU A CA 1
ATOM 733 C C . GLU A 1 95 ? 12.415 0.700 -22.295 1.00 93.06 95 GLU A C 1
ATOM 735 O O . GLU A 1 95 ? 11.640 0.820 -21.340 1.00 93.06 95 GLU A O 1
ATOM 740 N N . ILE A 1 96 ? 13.643 0.195 -22.139 1.00 94.50 96 ILE A N 1
ATOM 741 C CA . ILE A 1 96 ? 14.173 -0.253 -20.846 1.00 94.50 96 ILE A CA 1
ATOM 742 C C . ILE A 1 96 ? 14.248 0.920 -19.868 1.00 94.50 96 ILE A C 1
ATOM 744 O O . ILE A 1 96 ? 13.840 0.792 -18.712 1.00 94.50 96 ILE A O 1
ATOM 748 N N . LYS A 1 97 ? 14.736 2.079 -20.314 1.00 90.94 97 LYS A N 1
ATOM 749 C CA . LYS A 1 97 ? 14.841 3.284 -19.487 1.00 90.94 97 LYS A CA 1
ATOM 750 C C . LYS A 1 97 ? 13.471 3.758 -19.009 1.00 90.94 97 LYS A C 1
ATOM 752 O O . LYS A 1 97 ? 13.326 4.104 -17.835 1.00 90.94 97 LYS A O 1
ATOM 757 N N . ASP A 1 98 ? 12.465 3.736 -19.874 1.00 92.44 98 ASP A N 1
ATOM 758 C CA . ASP A 1 98 ? 11.099 4.114 -19.516 1.00 92.44 98 ASP A CA 1
ATOM 759 C C . ASP A 1 98 ? 10.475 3.127 -18.529 1.00 92.44 98 ASP A C 1
ATOM 761 O O . ASP A 1 98 ? 9.866 3.540 -17.536 1.00 92.44 98 ASP A O 1
ATOM 765 N N . HIS A 1 99 ? 10.694 1.827 -18.733 1.00 88.12 99 HIS A N 1
ATOM 766 C CA . HIS A 1 99 ? 10.265 0.800 -17.791 1.00 88.12 99 HIS A CA 1
ATOM 767 C C . HIS A 1 99 ? 10.925 0.977 -16.417 1.00 88.12 99 HIS A C 1
ATOM 769 O O . HIS A 1 99 ? 10.234 0.967 -15.398 1.00 88.12 99 HIS A O 1
ATOM 775 N N . VAL A 1 100 ? 12.242 1.201 -16.377 1.00 80.38 100 VAL A N 1
ATOM 776 C CA . VAL A 1 100 ? 12.990 1.446 -15.136 1.00 80.38 100 VAL A CA 1
ATOM 777 C C . VAL A 1 100 ? 12.472 2.700 -14.441 1.00 80.38 100 VAL A C 1
ATOM 779 O O . VAL A 1 100 ? 12.147 2.637 -13.260 1.00 80.38 100 VAL A O 1
ATOM 782 N N . ASN A 1 101 ? 12.299 3.813 -15.155 1.00 80.94 101 ASN A N 1
ATOM 783 C CA . ASN A 1 101 ? 11.764 5.049 -14.580 1.00 80.94 101 ASN A CA 1
ATOM 784 C C . ASN A 1 101 ? 10.355 4.859 -14.004 1.00 80.94 101 ASN A C 1
ATOM 786 O O . ASN A 1 101 ? 10.049 5.366 -12.923 1.00 80.94 101 ASN A O 1
ATOM 790 N N . LYS A 1 102 ? 9.495 4.114 -14.705 1.00 80.19 102 LYS A N 1
ATOM 791 C CA . LYS A 1 102 ? 8.157 3.758 -14.225 1.00 80.19 102 LYS A CA 1
ATOM 792 C C . LYS A 1 102 ? 8.229 2.879 -12.974 1.00 80.19 102 LYS A C 1
ATOM 794 O O . LYS A 1 102 ? 7.512 3.146 -12.012 1.00 80.19 102 LYS A O 1
ATOM 799 N N . CYS A 1 103 ? 9.098 1.869 -12.962 1.00 74.12 103 CYS A N 1
ATOM 800 C CA . CYS A 1 103 ? 9.310 0.978 -11.820 1.00 74.12 103 CYS A CA 1
ATOM 801 C C . CYS A 1 103 ? 9.866 1.714 -10.598 1.00 74.12 103 CYS A C 1
ATOM 803 O O . CYS A 1 103 ? 9.356 1.513 -9.498 1.00 74.12 103 CYS A O 1
ATOM 805 N N . VAL A 1 104 ? 10.846 2.598 -10.787 1.00 72.44 104 VAL A N 1
ATOM 806 C CA . VAL A 1 104 ? 11.454 3.401 -9.716 1.00 72.44 104 VAL A CA 1
ATOM 807 C C . VAL A 1 104 ? 10.417 4.338 -9.095 1.00 72.44 104 VAL A C 1
ATOM 809 O O . VAL A 1 104 ? 10.182 4.263 -7.894 1.00 72.44 104 VAL A O 1
ATOM 812 N N . LYS A 1 105 ? 9.688 5.121 -9.903 1.00 73.81 105 LYS A N 1
ATOM 813 C CA . LYS A 1 105 ? 8.629 6.016 -9.393 1.00 73.81 105 LYS A CA 1
ATOM 814 C C . LYS A 1 105 ? 7.506 5.261 -8.677 1.00 73.81 105 LYS A C 1
ATOM 816 O O . LYS A 1 105 ? 6.988 5.723 -7.666 1.00 73.81 105 LYS A O 1
ATOM 821 N N . LYS A 1 106 ? 7.108 4.092 -9.193 1.00 72.31 106 LYS A N 1
ATOM 822 C CA . LYS A 1 106 ? 6.084 3.247 -8.556 1.00 72.31 106 LYS A CA 1
ATOM 823 C C . LYS A 1 106 ? 6.582 2.657 -7.232 1.00 72.31 106 LYS A C 1
ATOM 825 O O . LYS A 1 106 ? 5.779 2.441 -6.329 1.00 72.31 106 LYS A O 1
ATOM 830 N N . MET A 1 107 ? 7.882 2.387 -7.111 1.00 73.56 107 MET A N 1
ATOM 831 C CA . MET A 1 107 ? 8.493 1.918 -5.869 1.00 73.56 107 MET A CA 1
ATOM 832 C C . MET A 1 107 ? 8.456 3.003 -4.789 1.00 73.56 107 MET A C 1
ATOM 834 O O . MET A 1 107 ? 7.938 2.712 -3.718 1.00 73.56 107 MET A O 1
ATOM 838 N N . ASP A 1 108 ? 8.839 4.247 -5.095 1.00 76.25 108 ASP A N 1
ATOM 839 C CA . ASP A 1 108 ? 8.753 5.371 -4.141 1.00 76.25 108 ASP A CA 1
ATOM 840 C C . ASP A 1 108 ? 7.333 5.549 -3.574 1.00 76.25 108 ASP A C 1
ATOM 842 O O . ASP A 1 108 ? 7.139 5.713 -2.370 1.00 76.25 108 ASP A O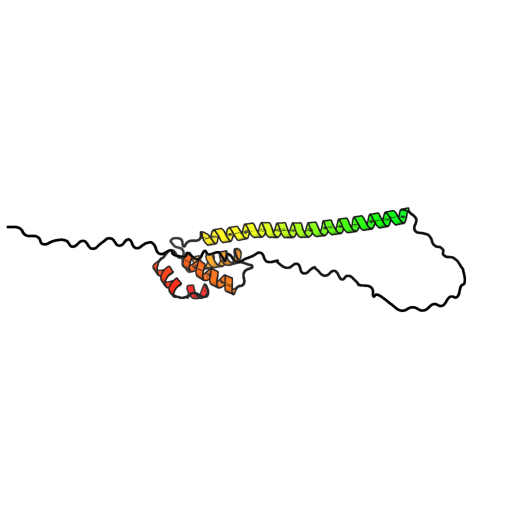 1
ATOM 846 N N . VAL A 1 109 ? 6.315 5.439 -4.435 1.00 84.25 109 VAL A N 1
ATOM 847 C CA . VAL A 1 109 ? 4.905 5.563 -4.033 1.00 84.25 109 VAL A CA 1
ATOM 848 C C . VAL A 1 109 ? 4.439 4.381 -3.172 1.00 84.25 109 VAL A C 1
ATOM 850 O O . VAL A 1 109 ? 3.720 4.575 -2.195 1.00 84.25 109 VAL A O 1
ATOM 853 N N . ARG A 1 110 ? 4.839 3.143 -3.484 1.00 89.44 110 ARG A N 1
ATOM 854 C CA . ARG A 1 110 ? 4.457 1.973 -2.671 1.00 89.44 110 ARG A CA 1
ATOM 855 C C . ARG A 1 110 ? 5.146 1.953 -1.313 1.00 89.44 110 ARG A C 1
ATOM 857 O O . ARG A 1 110 ? 4.498 1.620 -0.325 1.00 89.44 110 ARG A O 1
ATOM 864 N N . GLU A 1 111 ? 6.425 2.315 -1.253 1.00 88.25 111 GLU A N 1
ATOM 865 C CA . GLU A 1 111 ? 7.160 2.392 0.015 1.00 88.25 111 GLU A CA 1
ATOM 866 C C . 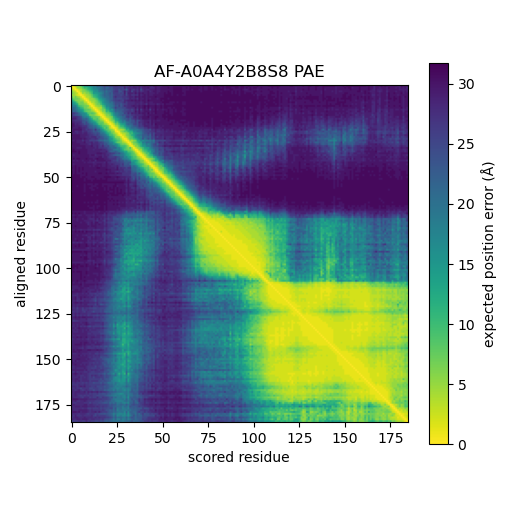GLU A 1 111 ? 6.596 3.484 0.931 1.00 88.25 111 GLU A C 1
ATOM 868 O O . GLU A 1 111 ? 6.513 3.288 2.146 1.00 88.25 111 GLU A O 1
ATOM 873 N N . PHE A 1 112 ? 6.111 4.590 0.355 1.00 91.12 112 PHE A N 1
ATOM 874 C CA . PHE A 1 112 ? 5.346 5.589 1.099 1.00 91.12 112 PHE A CA 1
ATOM 875 C C . PHE A 1 112 ? 4.129 4.957 1.792 1.00 91.12 112 PHE A C 1
ATOM 877 O O . PHE A 1 112 ? 3.998 5.055 3.010 1.00 91.12 112 PHE A O 1
ATOM 884 N N . TYR A 1 113 ? 3.288 4.218 1.062 1.00 92.69 113 TYR A N 1
ATOM 885 C CA . TYR A 1 113 ? 2.113 3.576 1.664 1.00 92.69 113 TYR A CA 1
ATOM 886 C C . TYR A 1 113 ? 2.461 2.458 2.650 1.00 92.69 113 TYR A C 1
ATOM 888 O O . TYR A 1 113 ? 1.758 2.294 3.643 1.00 92.69 113 TYR A O 1
ATOM 896 N N . ARG A 1 114 ? 3.558 1.718 2.439 1.00 92.06 114 ARG A N 1
ATOM 897 C CA . ARG A 1 114 ? 4.067 0.759 3.438 1.00 92.06 114 ARG A CA 1
ATOM 898 C C . ARG A 1 114 ? 4.473 1.453 4.733 1.00 92.06 114 ARG A C 1
ATOM 900 O O . ARG A 1 114 ? 4.253 0.905 5.811 1.00 92.06 114 ARG A O 1
ATOM 907 N N . THR A 1 115 ? 5.058 2.642 4.629 1.00 91.44 115 THR A N 1
ATOM 908 C CA . THR A 1 115 ? 5.446 3.449 5.789 1.00 91.44 115 THR A CA 1
ATOM 909 C C . THR A 1 115 ? 4.216 3.967 6.527 1.00 91.44 115 THR A C 1
ATOM 911 O O . THR A 1 115 ? 4.125 3.775 7.737 1.00 91.44 115 THR A O 1
ATOM 914 N N . GLU A 1 116 ? 3.241 4.529 5.807 1.00 93.19 116 GLU A N 1
ATOM 915 C CA . GLU A 1 116 ? 1.955 4.962 6.375 1.00 93.19 116 GLU A CA 1
ATOM 916 C C . GLU A 1 116 ? 1.223 3.806 7.075 1.00 93.19 116 GLU A C 1
ATOM 918 O O . GLU A 1 116 ? 0.708 3.972 8.177 1.00 93.19 116 GLU A O 1
ATOM 923 N N . LEU A 1 117 ? 1.224 2.606 6.481 1.00 93.31 117 LEU A N 1
ATOM 924 C CA . LEU A 1 117 ? 0.628 1.408 7.078 1.00 93.31 117 LEU A CA 1
ATOM 925 C C . LEU A 1 117 ? 1.336 1.016 8.389 1.00 93.31 117 LEU A C 1
ATOM 927 O O . LEU A 1 117 ? 0.676 0.780 9.399 1.00 93.31 117 LEU A O 1
ATOM 931 N N . LYS A 1 118 ? 2.679 0.997 8.404 1.00 91.00 118 LYS A N 1
ATOM 932 C CA . LYS A 1 118 ? 3.492 0.680 9.597 1.00 91.00 118 LYS A CA 1
ATOM 933 C C . LYS A 1 118 ? 3.196 1.622 10.764 1.00 91.00 118 LYS A C 1
ATOM 935 O O . LYS A 1 118 ? 3.104 1.176 11.911 1.00 91.00 118 LYS A O 1
ATOM 940 N N . THR A 1 119 ? 3.034 2.912 10.481 1.00 91.56 119 THR A N 1
ATOM 941 C CA . THR A 1 119 ? 2.837 3.954 11.499 1.00 91.56 119 THR A CA 1
ATOM 942 C C . THR A 1 119 ? 1.370 4.194 11.857 1.00 91.56 119 THR A C 1
ATOM 944 O O . THR A 1 119 ? 1.095 4.826 12.881 1.00 91.56 119 THR A O 1
ATOM 947 N N . ARG A 1 120 ? 0.412 3.673 11.079 1.00 94.25 120 ARG A N 1
ATOM 948 C CA . ARG A 1 120 ? -1.020 3.818 11.360 1.00 94.25 120 ARG A CA 1
ATOM 949 C C . ARG A 1 120 ? -1.373 3.200 12.708 1.00 94.25 120 ARG A C 1
ATOM 951 O O . ARG A 1 120 ? -1.100 2.033 12.954 1.00 94.25 120 ARG A O 1
ATOM 958 N N . ARG A 1 121 ? -2.015 3.979 13.577 1.00 94.94 121 ARG A N 1
ATOM 959 C CA . ARG A 1 121 ? -2.622 3.544 14.849 1.00 94.94 121 ARG A CA 1
ATOM 960 C C . ARG A 1 121 ? -3.985 4.206 15.007 1.00 94.94 121 ARG A C 1
ATOM 962 O O . ARG A 1 121 ? -4.122 5.355 14.578 1.00 94.94 121 ARG A O 1
ATOM 969 N N . GLN A 1 122 ? -4.968 3.524 15.595 1.00 96.00 122 GLN A N 1
ATOM 970 C CA . GLN A 1 122 ? -6.320 4.051 15.823 1.00 96.00 122 GLN A CA 1
ATOM 971 C C . GLN A 1 122 ? -6.277 5.372 16.606 1.00 96.00 122 GLN A C 1
ATOM 973 O O . GLN A 1 122 ? -5.677 5.454 17.683 1.00 96.00 122 GLN A O 1
ATOM 978 N N . LYS A 1 123 ? -6.914 6.420 16.071 1.00 93.25 123 LYS A N 1
ATOM 979 C CA . LYS A 1 123 ? -6.988 7.729 16.731 1.00 93.25 123 LYS A CA 1
ATOM 980 C C . LYS A 1 123 ? -8.198 7.782 17.671 1.00 93.25 123 LYS A C 1
ATOM 982 O O . LYS A 1 123 ? -9.186 7.091 17.427 1.00 93.25 123 LYS A O 1
ATOM 987 N N . PRO A 1 124 ? -8.168 8.604 18.736 1.00 91.31 124 PRO A N 1
ATOM 988 C CA . PRO A 1 124 ? -9.358 8.846 19.548 1.00 91.31 124 PRO A CA 1
ATOM 989 C C . PRO A 1 124 ? -10.506 9.359 18.669 1.00 91.31 124 PRO A C 1
ATOM 991 O O . PRO A 1 124 ? -10.341 10.355 17.970 1.00 91.31 124 PRO A O 1
ATOM 994 N N . GLY A 1 125 ? -11.645 8.668 18.693 1.00 89.62 125 GLY A N 1
ATOM 995 C CA . GLY A 1 125 ? -12.802 8.989 17.852 1.00 89.62 125 GLY A CA 1
ATOM 996 C C . GLY A 1 125 ? -12.842 8.282 16.492 1.00 89.62 125 GLY A C 1
ATOM 997 O O . GLY A 1 125 ? -13.882 8.340 15.839 1.00 89.62 125 GLY A O 1
ATOM 998 N N . ASP A 1 126 ? -11.785 7.569 16.080 1.00 93.19 126 ASP A N 1
ATOM 999 C CA . ASP A 1 126 ? -11.865 6.667 14.925 1.00 93.19 126 ASP A CA 1
ATOM 1000 C C . ASP A 1 126 ? -12.782 5.489 15.276 1.00 93.19 126 ASP A C 1
ATOM 1002 O O . ASP A 1 126 ? -12.515 4.735 16.221 1.00 93.19 126 ASP A O 1
ATOM 1006 N N . SER A 1 127 ? -13.831 5.281 14.479 1.00 94.00 127 SER A N 1
ATOM 1007 C CA . SER A 1 127 ? -14.567 4.022 14.531 1.00 94.00 127 SER A CA 1
ATOM 1008 C C . SER A 1 127 ? -13.715 2.893 13.949 1.00 94.00 127 SER A C 1
ATOM 1010 O O . SER A 1 127 ? -12.869 3.103 13.074 1.00 94.00 127 SER A O 1
ATOM 1012 N N . LEU A 1 128 ? -13.976 1.670 14.403 1.00 92.00 128 LEU A N 1
ATOM 1013 C CA . LEU A 1 128 ? -13.325 0.465 13.887 1.00 92.00 128 LEU A CA 1
ATOM 1014 C C . LEU A 1 128 ? -13.502 0.297 12.369 1.00 92.00 128 LEU A C 1
ATOM 1016 O O . LEU A 1 128 ? -12.593 -0.186 11.702 1.00 92.00 128 LEU A O 1
ATOM 1020 N N . GLN A 1 129 ? -14.627 0.758 11.818 1.00 93.38 129 GLN A N 1
ATOM 1021 C CA . GLN A 1 129 ? -14.915 0.735 10.381 1.00 93.38 129 GLN A CA 1
ATOM 1022 C C . GLN A 1 129 ? -14.057 1.740 9.602 1.00 93.38 129 GLN A C 1
ATOM 1024 O O . GLN A 1 129 ? -13.542 1.413 8.538 1.00 93.38 129 GLN A O 1
ATOM 1029 N N . VAL A 1 130 ? -13.871 2.954 10.137 1.00 94.81 130 VAL A N 1
ATOM 1030 C CA . VAL A 1 130 ? -12.998 3.970 9.524 1.00 94.81 130 VAL A CA 1
ATOM 1031 C C . VAL A 1 130 ? -11.546 3.501 9.538 1.00 94.81 130 VAL A C 1
ATOM 1033 O O . VAL A 1 130 ? -10.843 3.654 8.542 1.00 94.81 130 VAL A O 1
ATOM 1036 N N . LEU A 1 131 ? -11.105 2.899 10.647 1.00 94.88 131 LEU A N 1
ATOM 1037 C CA . LEU A 1 131 ? -9.781 2.290 10.737 1.00 94.88 131 LEU A CA 1
ATOM 1038 C C . LEU A 1 131 ? -9.611 1.171 9.703 1.00 94.88 131 LEU A C 1
ATOM 1040 O O . LEU A 1 131 ? -8.621 1.175 8.980 1.00 94.88 131 LEU A O 1
ATOM 1044 N N . ALA A 1 132 ? -10.578 0.257 9.601 1.00 93.69 132 ALA A N 1
ATOM 1045 C CA . ALA A 1 132 ? -10.532 -0.856 8.659 1.00 93.69 132 ALA A CA 1
ATOM 1046 C C . ALA A 1 132 ? -10.471 -0.388 7.203 1.00 93.69 132 ALA A C 1
ATOM 1048 O O . ALA A 1 132 ? -9.599 -0.827 6.464 1.00 93.69 132 ALA A O 1
ATOM 1049 N N . ALA A 1 133 ? -11.323 0.563 6.813 1.00 95.06 133 ALA A N 1
ATOM 1050 C CA . ALA A 1 133 ? -11.309 1.120 5.462 1.00 95.06 133 ALA A CA 1
ATOM 1051 C C . ALA A 1 133 ? -9.966 1.792 5.123 1.00 95.06 133 ALA A C 1
ATOM 1053 O O . ALA A 1 133 ? -9.497 1.735 3.986 1.00 95.06 133 ALA A O 1
ATOM 1054 N N . ASP A 1 134 ? -9.328 2.436 6.104 1.00 95.31 134 ASP A N 1
ATOM 1055 C CA . ASP A 1 134 ? -8.019 3.056 5.910 1.00 95.31 134 ASP A CA 1
ATOM 1056 C C . ASP A 1 134 ? -6.897 2.015 5.779 1.00 95.31 134 ASP A C 1
ATOM 1058 O O . ASP A 1 134 ? -6.038 2.149 4.906 1.00 95.31 134 ASP A O 1
ATOM 1062 N N . VAL A 1 135 ? -6.935 0.955 6.593 1.00 95.50 135 VAL A N 1
ATOM 1063 C CA . VAL A 1 135 ? -6.001 -0.176 6.510 1.00 95.50 135 VAL A CA 1
ATOM 1064 C C . VAL A 1 135 ? -6.151 -0.899 5.165 1.00 95.50 135 VAL A C 1
ATOM 1066 O O . VAL A 1 135 ? -5.155 -1.015 4.453 1.00 95.50 135 VAL A O 1
ATOM 1069 N N . GLU A 1 136 ? -7.374 -1.219 4.733 1.00 95.00 136 GLU A N 1
ATOM 1070 C CA . GLU A 1 136 ? -7.668 -1.857 3.437 1.00 95.00 136 GLU A CA 1
ATOM 1071 C C . GLU A 1 136 ? -7.164 -1.010 2.254 1.00 95.00 136 GLU A C 1
ATOM 1073 O O . GLU A 1 136 ? -6.531 -1.505 1.308 1.00 95.00 136 GLU A O 1
ATOM 1078 N N . ARG A 1 137 ? -7.400 0.308 2.311 1.00 95.94 137 ARG A N 1
ATOM 1079 C CA . ARG A 1 137 ? -6.928 1.262 1.299 1.00 95.94 137 ARG A CA 1
ATOM 1080 C C . ARG A 1 137 ? -5.403 1.280 1.229 1.00 95.94 137 ARG A C 1
ATOM 1082 O O . ARG A 1 137 ? -4.838 1.200 0.137 1.00 95.94 137 ARG A O 1
ATOM 1089 N N . LEU A 1 138 ? -4.727 1.408 2.370 1.00 95.25 138 LEU A N 1
ATOM 1090 C CA . LEU A 1 138 ? -3.265 1.417 2.437 1.00 95.25 138 LEU A CA 1
ATOM 1091 C C . LEU A 1 138 ? -2.679 0.072 1.994 1.00 95.25 138 LEU A C 1
ATOM 1093 O O . LEU A 1 138 ? -1.706 0.063 1.243 1.00 95.25 138 LEU A O 1
ATOM 1097 N N . MET A 1 139 ? -3.296 -1.047 2.375 1.00 94.69 139 MET A N 1
ATOM 1098 C CA . MET A 1 139 ? -2.895 -2.401 1.998 1.00 94.69 139 MET A CA 1
ATOM 1099 C C . MET A 1 139 ? -2.986 -2.609 0.481 1.00 94.69 139 MET A C 1
ATOM 1101 O O . MET A 1 139 ? -2.041 -3.087 -0.153 1.00 94.69 139 MET A O 1
ATOM 1105 N N . SER A 1 140 ? -4.083 -2.154 -0.128 1.00 93.62 140 SER A N 1
ATOM 1106 C CA . SER A 1 140 ? -4.287 -2.188 -1.579 1.00 93.62 140 SER A CA 1
ATOM 1107 C C . SER A 1 140 ? -3.238 -1.376 -2.343 1.00 93.62 140 SER A C 1
ATOM 1109 O O . SER A 1 140 ? -2.802 -1.788 -3.417 1.00 93.62 140 SER A O 1
ATOM 1111 N N . LEU A 1 141 ? -2.795 -0.244 -1.790 1.00 92.88 141 LEU A N 1
ATOM 1112 C CA . LEU A 1 141 ? -1.789 0.620 -2.412 1.00 92.88 141 LEU A CA 1
ATOM 1113 C C . LEU A 1 141 ? -0.354 0.116 -2.187 1.00 92.88 141 LEU A C 1
ATOM 1115 O O . LEU A 1 141 ? 0.461 0.136 -3.110 1.00 92.88 141 LEU A O 1
ATOM 1119 N N . ALA A 1 142 ? -0.046 -0.369 -0.985 1.00 92.50 142 ALA A N 1
ATOM 1120 C CA . ALA A 1 142 ? 1.272 -0.859 -0.585 1.00 92.50 142 ALA A CA 1
ATOM 1121 C C . ALA A 1 142 ? 1.615 -2.235 -1.187 1.00 92.50 142 ALA A C 1
ATOM 1123 O O . ALA A 1 142 ? 2.780 -2.512 -1.492 1.00 92.50 142 ALA A O 1
ATOM 1124 N N . TYR A 1 143 ? 0.602 -3.086 -1.388 1.00 91.12 143 TYR A N 1
ATOM 1125 C CA . TYR A 1 143 ? 0.747 -4.484 -1.804 1.00 91.12 143 TYR A CA 1
ATOM 1126 C C . TYR A 1 143 ? -0.174 -4.852 -2.982 1.00 91.12 143 TYR A C 1
ATOM 1128 O O . TYR A 1 143 ? -0.689 -5.966 -3.070 1.00 91.12 143 TYR A O 1
ATOM 1136 N N . ALA A 1 144 ? -0.349 -3.933 -3.938 1.00 89.44 144 ALA A N 1
ATOM 1137 C CA . ALA A 1 144 ? -1.180 -4.139 -5.133 1.00 89.44 144 ALA A CA 1
ATOM 1138 C C . ALA A 1 144 ? -0.801 -5.383 -5.968 1.00 89.44 144 ALA A C 1
ATOM 1140 O O . ALA A 1 144 ? -1.660 -5.965 -6.622 1.00 89.44 144 ALA A O 1
ATOM 1141 N N . GLU A 1 145 ? 0.478 -5.774 -5.958 1.00 88.00 145 GLU A N 1
ATOM 1142 C CA . GLU A 1 145 ? 1.028 -6.895 -6.744 1.00 88.00 145 GLU A CA 1
ATOM 1143 C C . GLU A 1 145 ? 1.116 -8.208 -5.942 1.00 88.00 145 GLU A C 1
ATOM 1145 O O . GLU A 1 145 ? 1.611 -9.214 -6.449 1.00 88.00 145 GLU A O 1
ATOM 1150 N N . CYS A 1 146 ? 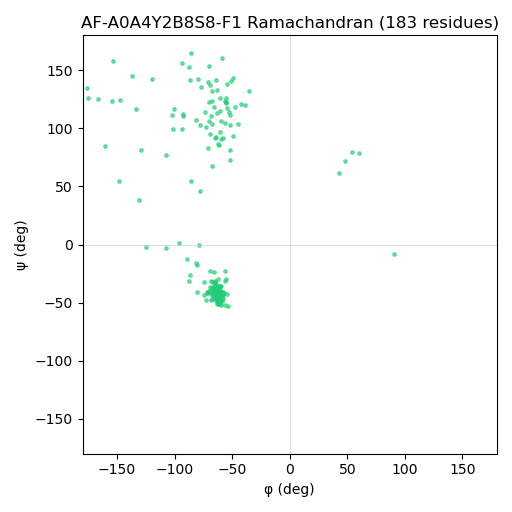0.671 -8.198 -4.684 1.00 87.50 146 CYS A N 1
ATOM 1151 C CA . CYS A 1 146 ? 0.608 -9.384 -3.840 1.00 87.50 146 CYS A CA 1
ATOM 1152 C C . CYS A 1 146 ? -0.642 -10.218 -4.190 1.00 87.50 146 CYS A C 1
ATOM 1154 O O . CYS A 1 146 ? -1.694 -9.625 -4.455 1.00 87.50 146 CYS A O 1
ATOM 1156 N N . PRO A 1 147 ? -0.565 -11.564 -4.179 1.00 91.56 147 PRO A N 1
ATOM 1157 C CA . PRO A 1 147 ? -1.744 -12.427 -4.246 1.00 91.56 147 PRO A CA 1
ATOM 1158 C C . PRO A 1 147 ? -2.823 -12.024 -3.231 1.00 91.56 147 PRO A C 1
ATOM 1160 O O . PRO A 1 147 ? -2.508 -11.611 -2.112 1.00 91.56 147 PRO A O 1
ATOM 1163 N N . LEU A 1 148 ? -4.097 -12.135 -3.626 1.00 88.38 148 LEU A N 1
ATOM 1164 C CA . LEU A 1 148 ? -5.229 -11.642 -2.833 1.00 88.38 148 LEU A CA 1
ATOM 1165 C C . LEU A 1 148 ? -5.314 -12.316 -1.454 1.00 88.38 148 LEU A C 1
ATOM 1167 O O . LEU A 1 148 ? -5.474 -11.619 -0.462 1.00 88.38 148 LEU A O 1
ATOM 1171 N N . ASP A 1 149 ? -5.108 -13.631 -1.384 1.00 85.94 149 ASP A N 1
ATOM 1172 C CA . ASP A 1 149 ? -5.146 -14.423 -0.147 1.00 85.94 149 ASP A CA 1
ATOM 1173 C C . ASP A 1 149 ? -4.035 -14.038 0.848 1.00 85.94 149 ASP A C 1
ATOM 1175 O O . ASP A 1 149 ? -4.192 -14.126 2.067 1.00 85.94 149 ASP A O 1
ATOM 1179 N N . ILE A 1 150 ? -2.873 -13.623 0.339 1.00 89.00 150 ILE A N 1
ATOM 1180 C CA . ILE A 1 150 ? -1.779 -13.111 1.166 1.00 89.00 150 ILE A CA 1
ATOM 1181 C C . ILE A 1 150 ? -2.140 -11.706 1.644 1.00 89.00 150 ILE A C 1
ATOM 1183 O O . ILE A 1 150 ? -1.945 -11.386 2.816 1.00 89.00 150 ILE A O 1
ATOM 1187 N N . ARG A 1 151 ? -2.689 -10.875 0.752 1.00 92.25 151 ARG A N 1
ATOM 1188 C CA . ARG A 1 151 ? -3.085 -9.506 1.073 1.00 92.25 151 ARG A CA 1
ATOM 1189 C C . ARG A 1 151 ? -4.178 -9.462 2.142 1.00 92.25 151 ARG A C 1
ATOM 1191 O O . ARG A 1 151 ? -4.006 -8.719 3.095 1.00 92.25 151 ARG A O 1
ATOM 1198 N N . GLU A 1 152 ? -5.227 -10.276 2.036 1.00 89.69 152 GLU A N 1
ATOM 1199 C CA . GLU A 1 152 ? -6.339 -10.341 3.004 1.00 89.69 152 GLU A CA 1
ATOM 1200 C C . GLU A 1 152 ? -5.882 -10.769 4.408 1.00 89.69 152 GLU A C 1
ATOM 1202 O O . GLU A 1 152 ? -6.314 -10.189 5.404 1.00 89.69 152 GLU A O 1
ATOM 1207 N N . ARG A 1 153 ? -4.945 -11.722 4.499 1.00 90.19 153 ARG A N 1
ATOM 1208 C CA . ARG A 1 153 ? -4.347 -12.126 5.784 1.00 90.19 153 ARG A CA 1
ATOM 1209 C C . ARG A 1 153 ? -3.484 -11.030 6.399 1.00 90.19 153 ARG A C 1
ATOM 1211 O O . ARG A 1 153 ? -3.561 -10.786 7.600 1.00 90.19 153 ARG A O 1
ATOM 1218 N N . LEU A 1 154 ? -2.655 -10.368 5.587 1.00 91.25 154 LEU A N 1
ATOM 1219 C CA . LEU A 1 154 ? -1.850 -9.234 6.049 1.00 91.25 154 LEU A CA 1
ATOM 1220 C C . LEU A 1 154 ? -2.737 -8.076 6.513 1.00 91.25 154 LEU A C 1
ATOM 1222 O O . LEU A 1 154 ? -2.405 -7.424 7.498 1.00 91.25 154 LEU A O 1
ATOM 1226 N N . ASP A 1 155 ? -3.850 -7.842 5.820 1.00 92.94 155 ASP A N 1
ATOM 1227 C CA . ASP A 1 155 ? -4.835 -6.806 6.132 1.00 92.94 155 ASP A CA 1
ATOM 1228 C C . ASP A 1 155 ? -5.469 -7.034 7.506 1.00 92.94 155 ASP A C 1
ATOM 1230 O O . ASP A 1 155 ? -5.431 -6.153 8.365 1.00 92.94 155 ASP A O 1
ATOM 1234 N N . ALA A 1 156 ? -5.944 -8.258 7.758 1.00 90.88 156 ALA A N 1
ATOM 1235 C CA . ALA A 1 156 ? -6.489 -8.658 9.052 1.00 90.88 156 ALA A CA 1
ATOM 1236 C C . ALA A 1 156 ? -5.460 -8.495 10.182 1.00 90.88 156 ALA A C 1
ATOM 1238 O O . ALA A 1 156 ? -5.765 -7.923 11.229 1.00 90.88 156 ALA A O 1
ATOM 1239 N N . GLN A 1 157 ? -4.218 -8.938 9.959 1.00 91.25 157 GLN A N 1
ATOM 1240 C CA . GLN A 1 157 ? -3.160 -8.832 10.963 1.00 91.25 157 GLN A CA 1
ATOM 1241 C C . GLN A 1 157 ? -2.814 -7.372 11.284 1.00 91.25 157 GLN A C 1
ATOM 1243 O O . GLN A 1 157 ? -2.750 -6.993 12.456 1.00 91.25 157 GLN A O 1
ATOM 1248 N N . TYR A 1 158 ? -2.636 -6.536 10.255 1.00 92.75 158 TYR A N 1
ATOM 1249 C CA . TYR A 1 158 ? -2.351 -5.114 10.441 1.00 92.75 158 TYR A CA 1
ATOM 1250 C C . TYR A 1 158 ? -3.492 -4.400 11.143 1.00 92.75 158 TYR A C 1
ATOM 1252 O O . TYR A 1 158 ? -3.246 -3.605 12.048 1.00 92.75 158 TYR A O 1
ATOM 1260 N N . TYR A 1 159 ? -4.731 -4.697 10.757 1.00 93.81 159 TYR A N 1
ATOM 1261 C CA . TYR A 1 159 ? -5.906 -4.124 11.386 1.00 93.81 159 TYR A CA 1
ATOM 1262 C C . TYR A 1 159 ? -5.881 -4.347 12.900 1.00 93.81 159 TYR A C 1
ATOM 1264 O O . TYR A 1 159 ? -5.892 -3.372 13.652 1.00 93.81 159 TYR A O 1
ATOM 1272 N N . VAL A 1 160 ? -5.709 -5.595 13.342 1.00 92.62 160 VAL A N 1
ATOM 1273 C CA . VAL A 1 160 ? -5.601 -5.947 14.766 1.00 92.62 160 VAL A CA 1
ATOM 1274 C C . VAL A 1 160 ? -4.444 -5.218 15.450 1.00 92.62 160 VAL A C 1
ATOM 1276 O O . VAL A 1 160 ? -4.603 -4.680 16.548 1.00 92.62 160 VAL A O 1
ATOM 1279 N N . ASP A 1 161 ? -3.281 -5.148 14.804 1.00 91.69 161 ASP A N 1
ATOM 1280 C CA . ASP A 1 161 ? -2.112 -4.461 15.357 1.00 91.69 161 ASP A CA 1
ATOM 1281 C C . ASP A 1 161 ? -2.343 -2.946 15.502 1.00 91.69 161 ASP A C 1
ATOM 1283 O O . ASP A 1 161 ? -1.789 -2.319 16.407 1.00 91.69 161 ASP A O 1
ATOM 1287 N N . THR A 1 162 ? -3.154 -2.342 14.629 1.00 94.00 162 THR A N 1
ATOM 12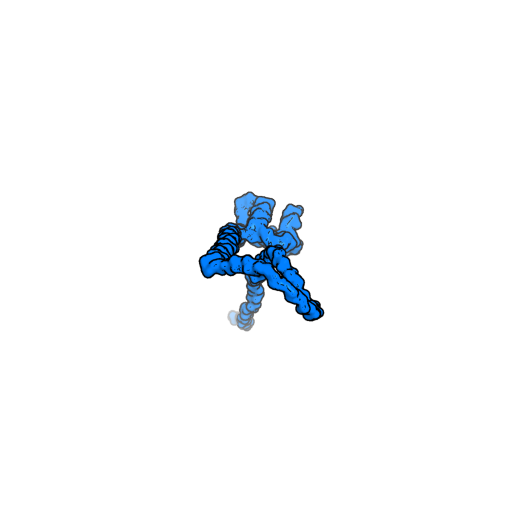88 C CA . THR A 1 162 ? -3.430 -0.897 14.633 1.00 94.00 162 THR A CA 1
ATOM 1289 C C . THR A 1 162 ? -4.480 -0.462 15.663 1.00 94.00 162 THR A C 1
ATOM 1291 O O . THR A 1 162 ? -4.527 0.732 15.983 1.00 94.00 162 THR A O 1
ATOM 1294 N N . ILE A 1 163 ? -5.290 -1.388 16.199 1.00 94.19 163 ILE A N 1
ATOM 1295 C CA . ILE A 1 163 ? -6.285 -1.120 17.253 1.00 94.19 163 ILE A CA 1
ATOM 1296 C C . ILE A 1 163 ? -5.574 -0.645 18.524 1.00 94.19 163 ILE A C 1
ATOM 1298 O O . ILE A 1 163 ? -4.579 -1.229 18.950 1.00 94.19 163 ILE A O 1
ATOM 1302 N N . LYS A 1 164 ? -6.085 0.437 19.123 1.00 93.19 164 LYS A N 1
ATOM 1303 C CA . LYS A 1 164 ? -5.506 1.023 20.341 1.00 93.19 164 LYS A CA 1
ATOM 1304 C C . LYS A 1 164 ? -6.060 0.393 21.621 1.00 93.19 164 LYS A C 1
ATOM 1306 O O . LYS A 1 164 ? -5.360 0.364 22.625 1.00 93.19 164 LYS A O 1
ATOM 1311 N N . ASP A 1 165 ? -7.315 -0.042 21.593 1.00 91.19 165 ASP A N 1
ATOM 1312 C CA . ASP A 1 165 ? -7.967 -0.681 22.733 1.00 91.19 165 ASP A CA 1
ATOM 1313 C C . ASP A 1 165 ? -7.424 -2.104 22.934 1.00 91.19 165 ASP A C 1
ATOM 1315 O O . ASP A 1 165 ? -7.592 -2.963 22.069 1.00 91.19 165 ASP A O 1
ATOM 1319 N N . GLU A 1 166 ? -6.733 -2.336 24.050 1.00 90.69 166 GLU A N 1
ATOM 1320 C CA . GLU A 1 166 ? -6.007 -3.585 24.314 1.00 90.69 166 GLU A CA 1
ATOM 1321 C C . GLU A 1 166 ? -6.954 -4.784 24.445 1.00 90.69 166 GLU A C 1
ATOM 1323 O O . GLU A 1 166 ? -6.669 -5.848 23.896 1.00 90.69 166 GLU A O 1
ATOM 1328 N N . ASP A 1 167 ? -8.112 -4.605 25.084 1.00 89.12 167 ASP A N 1
ATOM 1329 C CA . ASP A 1 167 ? -9.116 -5.661 25.242 1.00 89.12 167 ASP A CA 1
ATOM 1330 C C . ASP A 1 167 ? -9.712 -6.068 23.885 1.00 89.12 167 ASP A C 1
ATOM 1332 O O . ASP A 1 167 ? -9.791 -7.257 23.559 1.00 89.12 167 ASP A O 1
ATOM 1336 N N . THR A 1 168 ? -10.061 -5.088 23.044 1.00 88.19 168 THR A N 1
ATOM 1337 C CA . THR A 1 168 ? -10.535 -5.328 21.672 1.00 88.19 168 THR A CA 1
ATOM 1338 C C . THR A 1 168 ? -9.447 -5.969 20.814 1.00 88.19 168 THR A C 1
ATOM 1340 O O . THR A 1 168 ? -9.725 -6.907 20.066 1.00 88.19 168 THR A O 1
ATOM 1343 N N . GLN A 1 169 ? -8.197 -5.514 20.934 1.00 89.88 169 GLN A N 1
ATOM 1344 C CA . GLN A 1 169 ? -7.069 -6.096 20.213 1.00 89.88 169 GLN A CA 1
ATOM 1345 C C . GLN A 1 169 ? -6.854 -7.565 20.604 1.00 89.88 169 GLN A C 1
ATOM 1347 O O . GLN A 1 169 ? -6.706 -8.414 19.725 1.00 89.88 169 GLN A O 1
ATOM 1352 N N . LEU A 1 170 ? -6.833 -7.881 21.901 1.00 88.81 170 LEU A N 1
ATOM 1353 C CA . LEU A 1 170 ? -6.651 -9.246 22.396 1.00 88.81 170 LEU A CA 1
ATOM 1354 C C . LEU A 1 170 ? -7.808 -10.154 21.974 1.00 88.81 170 LEU A C 1
ATOM 1356 O O . LEU A 1 170 ? -7.563 -11.268 21.511 1.00 88.81 170 LEU A O 1
ATOM 1360 N N . SER A 1 171 ? -9.045 -9.662 22.065 1.00 86.44 171 SER A N 1
ATOM 1361 C CA . SER A 1 171 ? -10.236 -10.367 21.584 1.00 86.44 171 SER A CA 1
ATOM 1362 C C . SER A 1 171 ? -10.124 -10.699 20.092 1.00 86.44 171 SER A C 1
ATOM 1364 O O . SER A 1 171 ? -10.299 -11.850 19.695 1.00 86.44 171 SER A O 1
ATOM 1366 N N . ALA A 1 172 ? -9.721 -9.730 19.266 1.00 85.25 172 ALA A N 1
ATOM 1367 C CA . ALA A 1 172 ? -9.540 -9.923 17.830 1.00 85.25 172 ALA A CA 1
ATOM 1368 C C . ALA A 1 172 ? -8.390 -10.890 17.486 1.00 85.25 172 ALA A C 1
ATOM 1370 O O . ALA A 1 172 ? -8.534 -11.704 16.575 1.00 85.25 172 ALA A O 1
ATOM 1371 N N . ARG A 1 173 ? -7.272 -10.876 18.233 1.00 85.38 173 ARG A N 1
ATOM 1372 C CA . ARG A 1 173 ? -6.192 -11.877 18.077 1.00 85.38 173 ARG A CA 1
ATOM 1373 C C . ARG A 1 173 ? -6.668 -13.292 18.396 1.00 85.38 173 ARG A C 1
ATOM 1375 O O . ARG A 1 173 ? -6.221 -14.241 17.758 1.00 85.38 173 ARG A O 1
ATOM 1382 N N . LEU A 1 174 ? -7.559 -13.437 19.376 1.00 82.88 174 LEU A N 1
ATOM 1383 C CA . LEU A 1 174 ? -8.102 -14.732 19.782 1.00 82.88 174 LEU A CA 1
ATOM 1384 C C . LEU A 1 174 ? -9.032 -15.340 18.717 1.00 82.88 174 LEU A C 1
ATOM 1386 O O . LEU A 1 174 ? -9.217 -16.554 18.694 1.00 82.88 174 LEU A O 1
ATOM 1390 N N . MET A 1 175 ? -9.606 -14.508 17.843 1.00 80.12 175 MET A N 1
ATOM 1391 C CA . MET A 1 175 ? -10.563 -14.926 16.814 1.00 80.12 175 MET A CA 1
ATOM 1392 C C . MET A 1 175 ? -9.933 -15.581 15.571 1.00 80.12 175 MET A C 1
ATOM 1394 O O . MET A 1 175 ? -10.686 -15.982 14.689 1.00 80.12 175 MET A O 1
ATOM 1398 N N . ASP A 1 176 ? -8.601 -15.719 15.492 1.00 71.94 176 ASP A N 1
ATOM 1399 C CA . ASP A 1 176 ? -7.872 -16.252 14.318 1.00 71.94 176 ASP A CA 1
ATOM 1400 C C . ASP A 1 176 ? -8.423 -15.696 12.990 1.00 71.94 176 ASP A C 1
ATOM 1402 O O . ASP A 1 176 ? -8.998 -16.401 12.154 1.00 71.94 176 ASP A O 1
ATOM 1406 N N . LEU A 1 177 ? -8.326 -14.372 12.844 1.00 72.50 177 LEU A N 1
ATOM 1407 C CA . LEU A 1 177 ? -8.913 -13.645 11.724 1.00 72.50 177 LEU A CA 1
ATOM 1408 C C . LEU A 1 177 ? -8.236 -14.029 10.403 1.00 72.50 177 LEU A C 1
ATOM 1410 O O . LEU A 1 177 ? -7.046 -13.795 10.195 1.00 72.50 177 LEU A O 1
ATOM 1414 N N . LYS A 1 178 ? -9.026 -14.593 9.487 1.00 77.06 178 LYS A N 1
ATOM 1415 C CA . LYS A 1 178 ? -8.572 -15.018 8.151 1.00 77.06 178 LYS A CA 1
ATOM 1416 C C . LYS A 1 178 ? -8.636 -13.896 7.120 1.00 77.06 178 LYS A C 1
ATOM 1418 O O . LYS A 1 178 ? -7.877 -13.914 6.154 1.00 77.06 178 LYS A O 1
ATOM 1423 N N . ASP A 1 179 ? -9.526 -12.937 7.348 1.00 78.69 179 ASP A N 1
ATOM 1424 C CA . ASP A 1 179 ? -9.773 -11.777 6.502 1.00 78.69 179 ASP A CA 1
ATOM 1425 C C . ASP A 1 179 ? -10.333 -10.612 7.338 1.00 78.69 179 ASP A C 1
ATOM 1427 O O . ASP A 1 179 ? -10.886 -10.805 8.426 1.00 78.69 179 ASP A O 1
ATOM 1431 N N . LEU A 1 180 ? -10.186 -9.387 6.824 1.00 79.12 180 LEU A N 1
ATOM 1432 C CA . LEU A 1 180 ? -10.641 -8.162 7.490 1.00 79.12 180 LEU A CA 1
ATOM 1433 C C . LEU A 1 180 ? -12.165 -8.129 7.685 1.00 79.12 180 LEU A C 1
ATOM 1435 O O . LEU A 1 180 ? -12.666 -7.553 8.649 1.00 79.12 180 LEU A O 1
ATOM 1439 N N . LYS A 1 181 ? -12.918 -8.772 6.791 1.00 80.44 181 LYS A N 1
ATOM 1440 C CA . LYS A 1 181 ? -14.381 -8.795 6.838 1.00 80.44 181 LYS A CA 1
ATOM 1441 C C . LYS A 1 181 ? -14.887 -9.545 8.071 1.00 80.44 181 LYS A C 1
ATOM 1443 O O . LYS A 1 181 ? -15.861 -9.114 8.681 1.00 80.44 181 LYS A O 1
ATOM 1448 N N . SER A 1 182 ? -14.186 -10.602 8.468 1.00 78.62 182 SER A N 1
ATOM 1449 C CA . SER A 1 182 ? -14.438 -11.354 9.699 1.00 78.62 182 SER A CA 1
ATOM 1450 C C . SER A 1 182 ? -14.164 -10.534 10.966 1.00 78.62 182 SER A C 1
ATOM 1452 O O . SER A 1 182 ? -14.741 -10.822 12.006 1.00 78.62 182 SER A O 1
ATOM 1454 N N . ALA A 1 183 ? -13.325 -9.495 10.887 1.00 72.50 183 ALA A N 1
ATOM 1455 C CA . ALA A 1 183 ? -12.997 -8.625 12.019 1.00 72.50 183 ALA A CA 1
ATOM 1456 C C . ALA A 1 183 ? -14.054 -7.537 12.289 1.00 72.50 183 ALA A C 1
ATOM 1458 O O . ALA A 1 183 ? -14.033 -6.907 13.344 1.00 72.50 183 ALA A O 1
ATOM 1459 N N . LEU A 1 184 ? -14.942 -7.285 11.320 1.00 78.81 184 LEU A N 1
ATOM 1460 C CA . LEU A 1 184 ? -15.969 -6.237 11.367 1.00 78.81 184 LEU A CA 1
ATOM 1461 C C . LEU A 1 184 ? -17.395 -6.773 11.572 1.00 78.81 184 LEU A C 1
ATOM 1463 O O . LEU A 1 184 ? -18.331 -5.969 11.613 1.00 78.81 184 LEU A O 1
ATOM 1467 N N . ALA A 1 185 ? -17.555 -8.097 11.622 1.00 68.81 185 ALA A N 1
ATOM 1468 C CA . ALA A 1 185 ? -18.830 -8.786 11.822 1.00 68.81 185 ALA A CA 1
ATOM 1469 C C . ALA A 1 185 ? -19.247 -8.779 13.300 1.00 68.81 185 ALA A C 1
ATOM 1471 O O . ALA A 1 185 ? -20.462 -8.601 13.546 1.00 68.81 185 ALA A O 1
#

Organism: Araneus ventricosus (NCBI:txid182803)

Sequence (185 aa):
MTRTTPELASSLQTSTPHQREDAPYTADIQYKRVSNLEPSGSKAETLPLGHRGHEERVGRNEERTGTGKGPEETKDLIRSGKEEMRAHVESQVGEIKDHVNKCVKKMDVREFYRTELKTRRQKPGDSLQVLAADVERLMSLAYAECPLDIRERLDAQYYVDTIKDEDTQLSARLMDLKDLKSALA

Nearest PDB structures (foldseek):
  3umk-assembly1_A  TM=3.233E-01  e=7.697E+00  Homo sapiens
  6qd6-assembly4_D  TM=3.372E-01  e=8.648E+00  Helicobacter pylori

Foldseek 3Di:
DDDDDDDDDDDDDPPDPDDPPPVPPPPPPPPPDDPDDPPPDPDDPDDDDDDDDDDDDDDDDDDPPCPPCDPVNVVVVVVVVVVVVVVVVVVVVVVVVVVVVVVVVLQVQLVVLVVVLVPAADDVVDDLVNLLVSLLVSLCSNPVPPPPQVSQQVSLVSSLVRYPDPVLSVVSVVVSDSGSVVSVD

Radius of gyration: 36.81 Å; Cα contacts (8 Å, |Δi|>4): 71; chains: 1; bounding box: 52×43×151 Å

Mean predicted aligned error: 19.37 Å

Secondary structure (DSSP, 8-state):
---------------------------S----S----------------------------------PPPHHHHHHHHHHHHHHHHHHHHHHHHHHHHHHHHHHHHHHHHHHHHHHHHH--PPTT--HHHHHHHHHHHHHHHSTTS-HHHHHHHHHHHHHHH---HHHHHHHHHTT-SSHHHH--

pLDDT: mean 71.76, std 22.7, range [32.72, 96.69]

Solvent-accessible surface area (backbone atoms only — not comparable to full-atom values): 11869 Å² total; per-residue (Å²): 136,89,82,89,80,82,88,78,85,79,76,88,76,83,77,71,82,76,78,75,79,71,75,70,92,64,79,67,67,81,88,79,77,76,90,78,78,72,74,82,78,73,83,72,84,78,80,82,88,82,87,83,89,83,92,83,91,81,90,77,92,78,79,83,80,67,77,66,76,46,78,62,56,56,52,51,53,54,49,50,55,53,47,52,52,47,52,51,50,54,50,52,53,48,54,50,49,51,51,48,53,52,52,53,58,51,45,59,55,22,53,49,31,46,50,52,53,73,69,48,58,59,51,97,88,59,48,73,65,60,49,45,55,50,45,52,52,32,46,51,58,39,42,65,88,50,58,65,75,58,45,34,34,51,40,22,51,51,46,45,69,22,47,68,54,62,69,61,26,52,53,49,64,72,62,68,54,69,28,51,69,72,76,74,111